Protein AF-A0A956U5B7-F1 (afdb_monomer)

Foldseek 3Di:
DQPDDPVRVVQLPDVVQVDDDKWFKKKFWFFPVDDLVVLVVLCCVPQVWAFDDDPDDPWRWTWTWGDLDSHAIFIWIWTWDWDPDPVTIIIIMTIGDQSRCCVRFPDADDPPDDGPGNPLVSVLSVVVVSVVSNQSCVVVGRIQEIEGGINVPVPPPPCPDDGFAYEYAPSCDVSNNPPQDQPPPGGGYYYDDDDPPPDD

Sequence (200 aa):
MLNLSEDDKQFYSAESNWQGGPIFELTMSLAPEARAEEVYRFLLDRFSLLEWDKVFAESTLVRSIMPVTEDAHVGVAHYGYTSKKEPSYLHYDVGIRPSQMERLLGEFPIPGSKWRILNKATFKVLLELFIEIARAVHREFPLEYATINDETYAKIKGCSNLAQGIFIDEYFGPIIGESCKPLGGTIQLSYLPWKKQDSN

Solvent-accessible surface area (backbone atoms only — not comparable to full-atom values): 11478 Å² total; per-residue (Å²): 133,85,86,70,52,72,68,53,54,55,52,73,65,40,66,74,52,77,54,68,75,61,30,45,30,40,38,34,38,26,43,63,87,58,52,57,67,60,54,51,51,51,46,34,73,73,60,67,36,43,82,70,48,86,60,85,63,106,50,58,48,37,35,28,39,37,73,63,50,100,89,41,64,36,54,37,39,34,39,43,49,70,46,94,52,87,80,43,30,25,38,40,32,49,30,28,31,42,61,33,48,20,74,66,27,53,58,69,46,59,93,96,52,76,76,51,69,68,39,55,68,62,50,33,45,45,53,51,49,51,52,49,49,54,53,53,46,45,76,78,40,68,55,47,34,32,38,42,41,42,41,87,58,64,73,57,89,66,67,92,76,66,68,71,24,37,29,32,37,61,85,54,40,76,66,71,39,91,69,60,54,68,53,85,98,48,78,34,45,42,64,52,80,83,69,75,75,74,82,124

pLDDT: mean 73.94, std 16.62, range [28.86, 93.19]

Mean predicted aligned error: 9.18 Å

Radius of gyration: 16.53 Å; Cα contacts (8 Å, |Δi|>4): 334; chains: 1; bounding box: 37×41×44 Å

Secondary structure (DSSP, 8-state):
-----HHHHHHHH-GGGGS-SPPEEEEEEE-TT--HHHHHHHHHHHHTPEEEEE--BSB--EEEEEESSSS-EEEEEEEEEE-SSSS-PEEEEEEE-HHHHHHHHSPPPPTTS----S-HHHHHHHHHHHHHHHHHHHHHS-EEEEEEEEHHHHT-TT-TTPPSEEEE-TTTHHHH-S--S--TTS--EEE---------

Nearest PDB structures (foldseek):
  1vb6-assembly1_B  TM=4.397E-01  e=6.219E-01  Escherichia coli K-12
  4gcz-assembly1_B  TM=2.704E-01  e=3.045E-01  Bacillus subtilis subsp. subtilis str. 168
  3olo-assembly1_A  TM=3.264E-01  e=1.6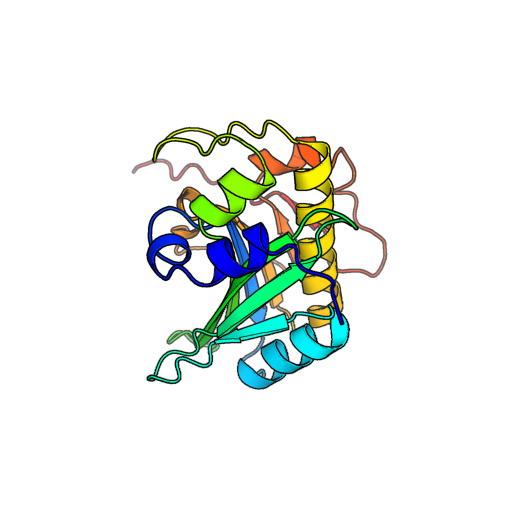12E+00  Nostoc sp. PCC 7120 = FACHB-418
  4gcz-assembly1_A  TM=2.504E-01  e=5.202E-01  Bacillus subtilis subsp. subtilis str. 168
  7obb-assembly1_A  TM=3.379E-01  e=1.815E+00  Homo sapiens

Structure (mmCIF, N/CA/C/O backbone):
data_AF-A0A956U5B7-F1
#
_entry.id   AF-A0A956U5B7-F1
#
loop_
_atom_site.group_PDB
_atom_site.id
_atom_site.type_symbol
_atom_site.label_atom_id
_atom_site.label_alt_id
_atom_site.label_comp_id
_atom_site.label_asym_id
_atom_site.label_entity_id
_atom_site.label_seq_id
_atom_site.pdbx_PDB_ins_code
_atom_site.Cartn_x
_atom_site.Cartn_y
_atom_site.Cartn_z
_atom_site.occupancy
_atom_site.B_iso_or_equiv
_atom_site.auth_seq_id
_atom_site.auth_comp_id
_atom_site.auth_asym_id
_atom_site.auth_atom_id
_atom_site.pdbx_PDB_model_num
ATOM 1 N N . MET A 1 1 ? -10.654 -10.743 -16.155 1.00 48.62 1 MET A N 1
ATOM 2 C CA . MET A 1 1 ? -9.495 -11.607 -15.853 1.00 48.62 1 MET A CA 1
ATOM 3 C C . MET A 1 1 ? -8.277 -10.846 -16.351 1.00 48.62 1 MET A C 1
ATOM 5 O O . MET A 1 1 ? -8.276 -10.506 -17.527 1.00 48.62 1 MET A O 1
ATOM 9 N N . LEU A 1 2 ? -7.353 -10.440 -15.471 1.00 59.97 2 LEU A N 1
ATOM 10 C CA . LEU A 1 2 ? -6.140 -9.726 -15.898 1.00 59.97 2 LEU A CA 1
ATOM 11 C C . LEU A 1 2 ? -5.283 -10.682 -16.739 1.00 59.97 2 LEU A C 1
ATOM 13 O O . LEU A 1 2 ? -5.070 -11.830 -16.342 1.00 59.97 2 LEU A O 1
ATOM 17 N N . ASN A 1 3 ? -4.824 -10.226 -17.902 1.00 68.88 3 ASN A N 1
ATOM 18 C CA . ASN A 1 3 ? -3.921 -10.993 -18.757 1.00 68.88 3 ASN A CA 1
ATOM 19 C C . ASN A 1 3 ? -2.491 -10.830 -18.235 1.00 68.88 3 ASN A C 1
ATOM 21 O O . ASN A 1 3 ? -1.751 -9.973 -18.703 1.00 68.88 3 ASN A O 1
ATOM 25 N N . LEU A 1 4 ? -2.112 -11.646 -17.251 1.00 78.25 4 LEU A N 1
ATOM 26 C CA . LEU A 1 4 ? -0.718 -11.731 -16.816 1.00 78.25 4 LEU A CA 1
ATOM 27 C C . LEU A 1 4 ? 0.128 -12.395 -17.904 1.00 78.25 4 LEU A C 1
ATOM 29 O O . LEU A 1 4 ? -0.270 -13.428 -18.458 1.00 78.25 4 LEU A O 1
ATOM 33 N N . SER A 1 5 ? 1.309 -11.832 -18.161 1.00 84.25 5 SER A N 1
ATOM 34 C CA . SER A 1 5 ? 2.310 -12.474 -19.013 1.00 84.25 5 SER A CA 1
ATOM 35 C C . SER A 1 5 ? 2.793 -13.791 -18.387 1.00 84.25 5 SER A C 1
ATOM 37 O O . SER A 1 5 ? 2.670 -14.006 -17.178 1.00 84.25 5 SER A O 1
ATOM 39 N N . GLU A 1 6 ? 3.349 -14.701 -19.191 1.00 86.12 6 GLU A N 1
ATOM 40 C CA . GLU A 1 6 ? 3.946 -15.936 -18.654 1.00 86.12 6 GLU A CA 1
ATOM 41 C C . GLU A 1 6 ? 5.110 -15.637 -17.699 1.00 86.12 6 GLU A C 1
ATOM 43 O O . GLU A 1 6 ? 5.250 -16.295 -16.667 1.00 86.12 6 GLU A O 1
ATOM 48 N N . ASP A 1 7 ? 5.874 -14.581 -17.980 1.00 86.25 7 ASP A N 1
ATOM 49 C CA . ASP A 1 7 ? 6.960 -14.120 -17.117 1.00 86.25 7 ASP A CA 1
ATOM 50 C C . ASP A 1 7 ? 6.440 -13.628 -15.758 1.00 86.25 7 ASP A C 1
ATOM 52 O O . ASP A 1 7 ? 7.085 -13.854 -14.732 1.00 86.25 7 ASP A O 1
ATOM 56 N N . ASP A 1 8 ? 5.276 -12.972 -15.719 1.00 83.94 8 ASP A N 1
ATOM 57 C CA . ASP A 1 8 ? 4.640 -12.547 -14.466 1.00 83.94 8 ASP A CA 1
ATOM 58 C C . ASP A 1 8 ? 4.140 -13.742 -13.659 1.00 83.94 8 ASP A C 1
ATOM 60 O O . ASP A 1 8 ? 4.387 -13.825 -12.455 1.00 83.94 8 ASP A O 1
ATOM 64 N N . LYS A 1 9 ? 3.494 -14.711 -14.317 1.00 83.88 9 LYS A N 1
ATOM 65 C CA . LYS A 1 9 ? 3.029 -15.939 -13.654 1.00 83.88 9 LYS A CA 1
ATOM 66 C C . LYS A 1 9 ? 4.191 -16.699 -13.019 1.00 83.88 9 LYS A C 1
ATOM 68 O O . LYS A 1 9 ? 4.096 -17.103 -11.861 1.00 83.88 9 LYS A O 1
ATOM 73 N N . GLN A 1 10 ? 5.298 -16.857 -13.748 1.00 86.12 10 GLN A N 1
ATOM 74 C CA . GLN A 1 10 ? 6.502 -17.500 -13.221 1.00 86.12 10 GLN A CA 1
ATOM 75 C C . GLN A 1 10 ? 7.079 -16.711 -12.043 1.00 86.12 10 GLN A C 1
ATOM 77 O O . GLN A 1 10 ? 7.370 -17.295 -10.997 1.00 86.12 10 GLN A O 1
ATOM 82 N N . PHE A 1 11 ? 7.183 -15.388 -12.170 1.00 86.69 11 PHE A N 1
ATOM 83 C CA . PHE A 1 11 ? 7.737 -14.545 -11.118 1.00 86.69 11 PHE A CA 1
ATOM 84 C C . PHE A 1 11 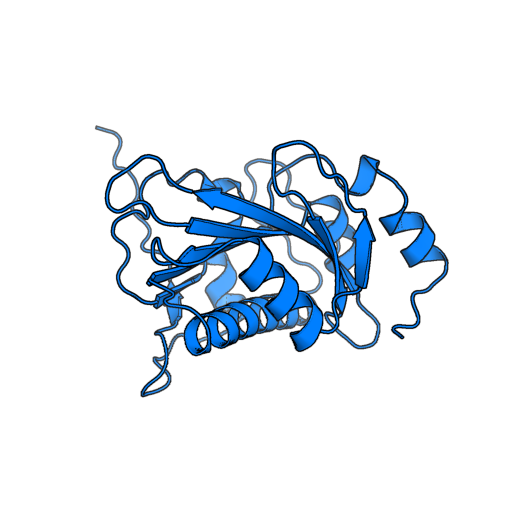? 6.926 -14.603 -9.819 1.00 86.69 11 PHE A C 1
ATOM 86 O O . PHE A 1 11 ? 7.509 -14.809 -8.753 1.00 86.69 11 PHE A O 1
ATOM 93 N N . TYR A 1 12 ? 5.599 -14.471 -9.883 1.00 84.38 12 TYR A N 1
ATOM 94 C CA . TYR A 1 12 ? 4.759 -14.522 -8.684 1.00 84.38 12 TYR A CA 1
ATOM 95 C C . TYR A 1 12 ? 4.672 -15.935 -8.084 1.00 84.38 12 TYR A C 1
ATOM 97 O O . TYR A 1 12 ? 4.431 -16.068 -6.885 1.00 84.38 12 TYR A O 1
ATOM 105 N N . SER A 1 13 ? 4.946 -16.994 -8.856 1.00 80.38 13 SER A N 1
ATOM 106 C CA . SER A 1 13 ? 4.978 -18.377 -8.344 1.00 80.38 13 SER A CA 1
ATOM 107 C C . SER A 1 13 ? 6.194 -18.722 -7.496 1.00 80.38 13 SER A C 1
ATOM 109 O O . SER A 1 13 ? 6.125 -19.630 -6.668 1.00 80.38 13 SER A O 1
ATOM 111 N N . ALA A 1 14 ? 7.297 -17.993 -7.654 1.00 84.06 14 ALA A N 1
ATOM 112 C CA . ALA A 1 14 ? 8.504 -18.260 -6.893 1.00 84.06 14 ALA A CA 1
ATOM 113 C C . ALA A 1 14 ? 8.371 -17.722 -5.459 1.00 84.06 14 ALA A C 1
ATOM 115 O O . ALA A 1 14 ? 8.333 -16.513 -5.230 1.00 84.06 14 ALA A O 1
ATOM 116 N N . GLU A 1 15 ? 8.351 -18.623 -4.472 1.00 80.00 15 GLU A N 1
ATOM 117 C CA . GLU A 1 15 ? 8.230 -18.269 -3.049 1.00 80.00 15 GLU A CA 1
ATOM 118 C C . GLU A 1 15 ? 9.333 -17.307 -2.582 1.00 80.00 15 GLU A C 1
ATOM 120 O O . GLU A 1 15 ? 9.072 -16.404 -1.786 1.00 80.00 15 GLU A O 1
ATOM 125 N N . SER A 1 16 ? 10.542 -17.434 -3.136 1.00 83.31 16 SER A N 1
ATOM 126 C CA . SER A 1 16 ? 11.668 -16.533 -2.868 1.00 83.31 16 SER A CA 1
ATOM 127 C C . SER A 1 16 ? 11.335 -15.063 -3.133 1.00 83.31 16 SER A C 1
ATOM 129 O O . SER A 1 16 ? 11.880 -14.185 -2.472 1.00 83.31 16 SER A O 1
ATOM 131 N N . ASN A 1 17 ? 10.406 -14.781 -4.053 1.00 82.25 17 ASN A N 1
ATOM 132 C CA . ASN A 1 17 ? 9.989 -13.421 -4.382 1.00 82.25 17 ASN A CA 1
ATOM 133 C C . ASN A 1 17 ? 8.976 -12.848 -3.377 1.00 82.25 17 ASN A C 1
ATOM 135 O O . ASN A 1 17 ? 8.652 -11.666 -3.457 1.00 82.25 17 ASN A O 1
ATOM 139 N N . TRP A 1 18 ? 8.493 -13.640 -2.420 1.00 77.69 18 TRP A N 1
ATOM 140 C CA . TRP A 1 18 ? 7.589 -13.200 -1.350 1.00 77.69 18 TRP A CA 1
ATOM 141 C C . TRP A 1 18 ? 8.286 -13.040 0.007 1.00 77.69 18 TRP A C 1
ATOM 143 O O . TRP A 1 18 ? 7.636 -12.691 0.996 1.00 77.69 18 TRP A O 1
ATOM 153 N N . GLN A 1 19 ? 9.595 -13.289 0.061 1.00 73.50 19 GLN A N 1
ATOM 154 C CA . GLN A 1 19 ? 10.401 -13.269 1.278 1.00 73.50 19 GLN A CA 1
ATOM 155 C C . GLN A 1 19 ? 11.385 -12.082 1.287 1.00 73.50 19 GLN A C 1
ATOM 157 O O . GLN A 1 19 ? 11.762 -11.557 0.242 1.00 73.50 19 GLN A O 1
ATOM 162 N N . GLY A 1 20 ? 11.832 -11.696 2.487 1.00 63.41 20 GLY A N 1
ATOM 163 C CA . GLY A 1 20 ? 12.959 -10.779 2.699 1.00 63.41 20 GLY A CA 1
ATOM 164 C C . GLY A 1 20 ? 12.652 -9.273 2.722 1.00 63.41 20 GLY A C 1
ATOM 165 O O . GLY A 1 20 ? 11.655 -8.814 2.169 1.00 63.41 20 GLY A O 1
ATOM 166 N N . GLY A 1 21 ? 13.585 -8.551 3.366 1.00 54.94 21 GLY A N 1
ATOM 167 C CA . GLY A 1 21 ? 13.869 -7.107 3.295 1.00 54.94 21 GLY A CA 1
ATOM 168 C C . GLY A 1 21 ? 12.751 -6.111 3.644 1.00 54.94 21 GLY A C 1
ATOM 169 O O . GLY A 1 21 ? 11.627 -6.521 3.920 1.00 54.94 21 GLY A O 1
ATOM 170 N N . PRO A 1 22 ? 13.084 -4.801 3.646 1.00 54.09 22 PRO A N 1
ATOM 171 C CA . PRO A 1 22 ? 12.175 -3.750 4.071 1.00 54.09 22 PRO A CA 1
ATOM 172 C C . PRO A 1 22 ? 10.968 -3.609 3.137 1.00 54.09 22 PRO A C 1
ATOM 174 O O . PRO A 1 22 ? 11.120 -3.393 1.936 1.00 54.09 22 PRO A O 1
ATOM 177 N N . ILE A 1 23 ? 9.770 -3.728 3.695 1.00 70.56 23 ILE A N 1
ATOM 178 C CA . ILE A 1 23 ? 8.489 -3.612 2.986 1.00 70.56 23 ILE A CA 1
ATOM 179 C C . ILE A 1 23 ? 8.191 -2.145 2.648 1.00 70.56 23 ILE A C 1
ATOM 181 O O . ILE A 1 23 ? 8.381 -1.278 3.491 1.00 70.56 23 ILE A O 1
ATOM 185 N N . PHE A 1 24 ? 7.689 -1.857 1.447 1.00 83.75 24 PHE A N 1
ATOM 186 C CA . PHE A 1 24 ? 6.912 -0.633 1.215 1.00 83.75 24 PHE A CA 1
ATOM 187 C C . PHE A 1 24 ? 5.447 -0.929 1.517 1.00 83.75 24 PHE A C 1
ATOM 189 O O . PHE A 1 24 ? 4.867 -1.828 0.908 1.00 83.75 24 PHE A O 1
ATOM 196 N N . GLU A 1 25 ? 4.867 -0.231 2.483 1.00 87.19 25 GLU A N 1
ATOM 197 C CA . GLU A 1 25 ? 3.600 -0.622 3.095 1.00 87.19 25 GLU A CA 1
ATOM 198 C C . GLU A 1 25 ? 2.605 0.530 3.189 1.00 87.19 25 GLU A C 1
ATOM 200 O O . GLU A 1 25 ? 2.961 1.675 3.476 1.00 87.19 25 GLU A O 1
ATOM 205 N N . LEU A 1 26 ? 1.336 0.184 2.978 1.00 90.69 26 LEU A N 1
ATOM 206 C CA . LEU A 1 26 ? 0.193 0.917 3.494 1.00 90.69 26 LEU A CA 1
ATOM 207 C C . LEU A 1 26 ? -0.285 0.210 4.764 1.00 90.69 26 LEU A C 1
ATOM 209 O O . LEU A 1 26 ? -0.781 -0.910 4.689 1.00 90.69 26 LEU A O 1
ATOM 213 N N . THR A 1 27 ? -0.204 0.897 5.894 1.00 89.00 27 THR A N 1
ATOM 214 C CA . THR A 1 27 ? -0.664 0.413 7.201 1.00 89.00 27 THR A CA 1
ATOM 215 C C . THR A 1 27 ? -1.912 1.181 7.600 1.00 89.00 27 THR A C 1
ATOM 217 O O . THR A 1 27 ? -1.901 2.410 7.624 1.00 89.00 27 THR A O 1
ATOM 220 N N . MET A 1 28 ? -3.001 0.481 7.903 1.00 90.12 28 MET A N 1
ATOM 221 C CA . MET A 1 28 ? -4.299 1.059 8.261 1.00 90.12 28 MET A CA 1
ATOM 222 C C . MET A 1 28 ? -4.664 0.671 9.691 1.00 90.12 28 MET A C 1
ATOM 224 O O . MET A 1 28 ? -4.728 -0.509 10.019 1.00 90.12 28 MET A O 1
ATOM 228 N N . SER A 1 29 ? -4.916 1.663 10.543 1.00 89.12 29 SER A N 1
ATOM 229 C CA . SER A 1 29 ? -5.381 1.465 11.916 1.00 89.12 29 SER A CA 1
ATOM 230 C C . SER A 1 29 ? -6.890 1.668 11.965 1.00 89.12 29 SER A C 1
ATOM 232 O O . SER A 1 29 ? -7.379 2.786 11.795 1.00 89.12 29 SER A O 1
ATOM 234 N N . LEU A 1 30 ? -7.624 0.584 12.180 1.00 89.00 30 LEU A N 1
ATOM 235 C CA . LEU A 1 30 ? -9.081 0.555 12.23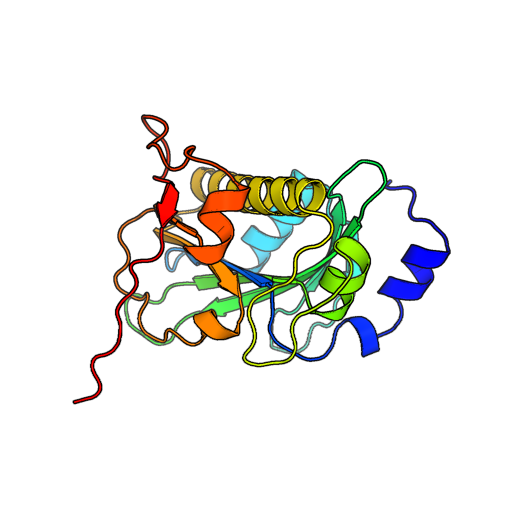8 1.00 89.00 30 LEU A CA 1
ATOM 236 C C . LEU A 1 30 ? -9.558 0.379 13.681 1.00 89.00 30 LEU A C 1
ATOM 238 O O . LEU A 1 30 ? -8.862 -0.225 14.506 1.00 89.00 30 LEU A O 1
ATOM 242 N N . ALA A 1 31 ? -10.755 0.886 13.971 1.00 84.56 31 ALA A N 1
ATOM 243 C CA . ALA A 1 31 ? -11.400 0.705 15.266 1.00 84.56 31 ALA A CA 1
ATOM 244 C C . ALA A 1 31 ? -11.623 -0.793 15.603 1.00 84.56 31 ALA A C 1
ATOM 246 O O . ALA A 1 31 ? -11.628 -1.634 14.693 1.00 84.56 31 ALA A O 1
ATOM 247 N N . PRO A 1 32 ? -11.787 -1.149 16.894 1.00 78.88 32 PRO A N 1
ATOM 248 C CA . PRO A 1 32 ? -11.800 -2.540 17.370 1.00 78.88 32 PRO A CA 1
ATOM 249 C C . PRO A 1 32 ? -12.866 -3.450 16.741 1.00 78.88 32 PRO A C 1
ATOM 251 O O . PRO A 1 32 ? -12.751 -4.674 16.805 1.00 78.88 32 PRO A O 1
ATOM 254 N N . GLU A 1 33 ? -13.917 -2.877 16.156 1.00 82.75 33 GLU A N 1
ATOM 255 C CA . GLU A 1 33 ? -15.027 -3.615 15.555 1.00 82.75 33 GLU A CA 1
ATOM 256 C C . GLU A 1 33 ? -14.688 -4.193 14.172 1.00 82.75 33 GLU A C 1
ATOM 258 O O . GLU A 1 33 ? -15.364 -5.118 13.719 1.00 82.75 33 GLU A O 1
ATOM 263 N N . ALA A 1 34 ? -13.654 -3.672 13.503 1.00 86.31 34 ALA A N 1
ATOM 264 C CA . ALA A 1 34 ? -13.255 -4.119 12.173 1.00 86.31 34 ALA A CA 1
ATOM 265 C C . ALA A 1 34 ? -12.570 -5.497 12.208 1.00 86.31 34 ALA A C 1
ATOM 267 O O . ALA A 1 34 ? -11.798 -5.811 13.118 1.00 86.31 34 ALA A O 1
ATOM 268 N N . ARG A 1 35 ? -12.795 -6.317 11.171 1.00 86.50 35 ARG A N 1
ATOM 269 C CA . ARG A 1 35 ? -12.138 -7.624 11.006 1.00 86.50 35 ARG A CA 1
AT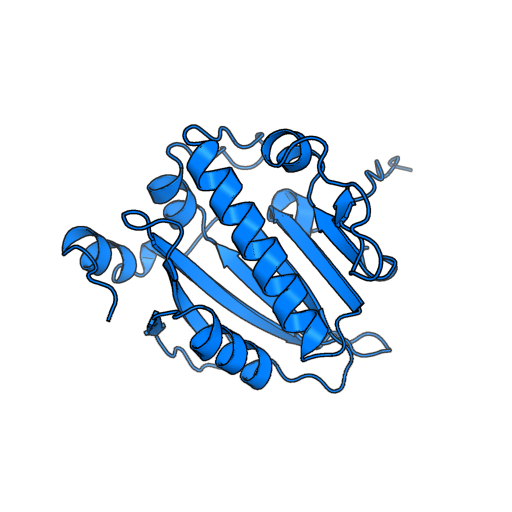OM 270 C C . ARG A 1 35 ? -11.244 -7.642 9.773 1.00 86.50 35 ARG A C 1
ATOM 272 O O . ARG A 1 35 ? -11.652 -7.222 8.695 1.00 86.50 35 ARG A O 1
ATOM 279 N N . ALA A 1 36 ? -10.048 -8.219 9.906 1.00 86.25 36 ALA A N 1
ATOM 280 C CA . ALA A 1 36 ? -9.080 -8.299 8.808 1.00 86.25 36 ALA A CA 1
ATOM 281 C C . ALA A 1 36 ? -9.651 -8.993 7.558 1.00 86.25 36 ALA A C 1
ATOM 283 O O . ALA A 1 36 ? -9.400 -8.559 6.440 1.00 86.25 36 ALA A O 1
ATOM 284 N N . GLU A 1 37 ? -10.455 -10.042 7.741 1.00 85.75 37 GLU A N 1
ATOM 285 C CA . GLU A 1 37 ? -11.092 -10.754 6.630 1.00 85.75 37 GLU A CA 1
ATOM 286 C C . GLU A 1 37 ? -12.082 -9.876 5.847 1.00 85.75 37 GLU A C 1
ATOM 288 O O . GLU A 1 37 ? -12.151 -9.973 4.623 1.00 85.75 37 GLU A O 1
ATOM 293 N N . GLU A 1 38 ? -12.832 -9.007 6.528 1.00 89.06 38 GLU A N 1
ATOM 294 C CA . GLU A 1 38 ? -13.803 -8.109 5.888 1.00 89.06 38 GLU A CA 1
ATOM 295 C C . GLU A 1 38 ? -13.087 -7.047 5.055 1.00 89.06 38 GLU A C 1
ATOM 297 O O . GLU A 1 38 ? -13.459 -6.815 3.904 1.00 89.06 38 GLU A O 1
ATOM 302 N N . VAL A 1 39 ? -12.005 -6.477 5.596 1.00 89.62 39 VAL A N 1
ATOM 303 C CA . VAL A 1 39 ? -11.141 -5.543 4.863 1.00 89.62 39 VAL A CA 1
ATOM 304 C C . VAL A 1 39 ? -10.525 -6.235 3.646 1.00 89.62 39 VAL A C 1
ATOM 306 O O . VAL A 1 39 ? -10.615 -5.712 2.539 1.00 89.62 39 VAL A O 1
ATOM 309 N N . TYR A 1 40 ? -9.967 -7.438 3.809 1.00 87.94 40 TYR A N 1
ATOM 310 C CA . TYR A 1 40 ? -9.371 -8.187 2.700 1.00 87.94 40 TYR A CA 1
ATOM 311 C C . TYR A 1 40 ? -10.371 -8.454 1.567 1.00 87.94 40 TYR A C 1
ATOM 313 O O . TYR A 1 40 ? -10.080 -8.161 0.406 1.00 87.94 40 TYR A O 1
ATOM 321 N N . ARG A 1 41 ? -11.570 -8.956 1.893 1.00 86.88 41 ARG A N 1
ATOM 322 C CA . ARG A 1 41 ? -12.625 -9.220 0.900 1.00 86.88 41 ARG A CA 1
ATOM 323 C C . ARG A 1 41 ? -13.076 -7.943 0.193 1.00 86.88 41 ARG A C 1
ATOM 325 O O . ARG A 1 41 ? -13.190 -7.939 -1.029 1.00 86.88 41 ARG A O 1
ATOM 332 N N . PHE A 1 42 ? -13.245 -6.848 0.936 1.00 91.19 42 PHE A N 1
ATOM 333 C CA . PHE A 1 42 ? -13.547 -5.541 0.355 1.00 91.19 42 PHE A CA 1
ATOM 334 C C . PHE A 1 42 ? -12.487 -5.110 -0.671 1.00 91.19 42 PHE A C 1
ATOM 336 O O . PHE A 1 42 ? -12.828 -4.640 -1.758 1.00 91.19 42 PHE A O 1
ATOM 343 N N . LEU A 1 43 ? -11.201 -5.295 -0.357 1.00 89.56 43 LEU A N 1
ATOM 344 C CA . LEU A 1 43 ? -10.114 -4.941 -1.269 1.00 89.56 43 LEU A CA 1
ATOM 345 C C . LEU A 1 43 ? -10.078 -5.833 -2.515 1.00 89.56 43 LEU A C 1
ATOM 347 O O . LEU A 1 43 ? -9.878 -5.308 -3.613 1.00 89.56 43 LEU A O 1
ATOM 351 N N . LEU A 1 44 ? -10.302 -7.145 -2.364 1.00 84.56 44 LEU A N 1
ATOM 352 C CA . LEU A 1 44 ? -10.400 -8.074 -3.494 1.00 84.56 44 LEU A CA 1
ATOM 353 C C . LEU A 1 44 ? -11.459 -7.618 -4.503 1.00 84.56 44 LEU A C 1
ATOM 355 O O . LEU A 1 44 ? -11.157 -7.465 -5.690 1.00 84.56 44 LEU A O 1
ATOM 359 N N . ASP A 1 45 ? -12.668 -7.344 -4.013 1.00 83.12 45 ASP A N 1
ATOM 360 C CA . ASP A 1 45 ? -13.810 -6.973 -4.847 1.00 83.12 45 ASP A CA 1
ATOM 361 C C . ASP A 1 45 ? -13.616 -5.597 -5.498 1.00 83.12 45 ASP A C 1
ATOM 363 O O . ASP A 1 45 ? -13.958 -5.389 -6.666 1.00 83.12 45 ASP A O 1
ATOM 367 N N . ARG A 1 46 ? -13.058 -4.635 -4.752 1.00 80.75 46 ARG A N 1
ATOM 368 C CA . ARG A 1 46 ? -12.997 -3.235 -5.186 1.00 80.75 46 ARG A CA 1
ATOM 369 C C . ARG A 1 46 ? -11.823 -2.924 -6.108 1.00 80.75 46 ARG A C 1
ATOM 371 O O . ARG A 1 46 ? -11.978 -2.086 -6.997 1.00 80.75 46 ARG A O 1
ATOM 378 N N . PHE A 1 47 ? -10.679 -3.574 -5.907 1.00 78.00 47 PHE A N 1
ATOM 379 C CA . PHE A 1 47 ? -9.435 -3.287 -6.632 1.00 78.00 47 PHE A CA 1
ATOM 380 C C . PHE A 1 47 ? -9.030 -4.407 -7.596 1.00 78.00 47 PHE A C 1
ATOM 382 O O . PHE A 1 47 ? -7.922 -4.391 -8.128 1.00 78.00 47 PHE A O 1
ATOM 389 N N . SER A 1 48 ? -9.941 -5.354 -7.863 1.00 67.38 48 SER A N 1
ATOM 390 C CA . SER A 1 48 ? -9.729 -6.467 -8.803 1.00 67.38 48 SER A CA 1
ATOM 391 C C . SER A 1 48 ? -8.447 -7.256 -8.512 1.00 67.38 48 SER A C 1
ATOM 393 O O . SER A 1 48 ? -7.745 -7.680 -9.433 1.00 67.38 48 SER A O 1
ATOM 395 N N . LEU A 1 49 ? -8.124 -7.425 -7.228 1.00 72.88 49 LEU A N 1
ATOM 396 C CA . LEU A 1 49 ? -6.920 -8.127 -6.806 1.00 72.88 49 LEU A CA 1
ATOM 397 C C . LEU A 1 49 ? -7.058 -9.615 -7.155 1.00 72.88 49 LEU A C 1
ATOM 399 O O . LEU A 1 49 ? -8.062 -10.247 -6.826 1.00 72.88 49 LEU A O 1
ATOM 403 N N . LEU A 1 50 ? -6.051 -10.196 -7.809 1.00 62.94 50 LEU A N 1
ATOM 404 C CA . LEU A 1 50 ? -6.039 -11.639 -8.062 1.00 62.94 50 LEU A CA 1
ATOM 405 C C . LEU A 1 50 ? -5.538 -12.364 -6.818 1.00 62.94 50 LEU A C 1
ATOM 407 O O . LEU A 1 50 ? -4.387 -12.171 -6.433 1.00 62.94 50 LEU A O 1
ATOM 411 N N . GLU A 1 51 ? -6.378 -13.195 -6.206 1.00 64.19 51 GLU A N 1
ATOM 412 C CA . GLU A 1 51 ? -5.978 -14.073 -5.105 1.00 64.19 51 GLU A CA 1
ATOM 413 C C . GLU A 1 51 ? -4.909 -15.066 -5.595 1.00 64.19 51 GLU A C 1
ATOM 415 O O . GLU A 1 51 ? -5.128 -15.786 -6.570 1.00 64.19 51 GLU A O 1
ATOM 420 N N . TRP A 1 52 ? -3.732 -15.057 -4.959 1.00 60.41 52 TRP A N 1
ATOM 421 C CA . TRP A 1 52 ? -2.573 -15.833 -5.416 1.00 60.41 52 TRP A CA 1
ATOM 422 C C . TRP A 1 52 ? -2.289 -17.060 -4.547 1.00 60.41 52 TRP A C 1
ATOM 424 O O . TRP A 1 52 ? -1.932 -18.105 -5.081 1.00 60.41 52 TRP A O 1
ATOM 434 N N . ASP A 1 53 ? -2.452 -16.963 -3.223 1.00 57.59 53 ASP A N 1
ATOM 435 C CA . ASP A 1 53 ? -2.244 -18.113 -2.338 1.00 57.59 53 ASP A CA 1
ATOM 436 C C . ASP A 1 53 ? -2.916 -17.925 -0.967 1.00 57.59 53 ASP A C 1
ATOM 438 O O . ASP A 1 53 ? -2.789 -16.868 -0.337 1.00 57.59 53 ASP A O 1
ATOM 442 N N . LYS A 1 54 ? -3.604 -18.970 -0.495 1.00 48.44 54 LYS A N 1
ATOM 443 C CA . LYS A 1 54 ? -4.237 -19.053 0.830 1.00 48.44 54 LYS A CA 1
ATOM 444 C C . LYS A 1 54 ? -3.328 -19.852 1.764 1.00 48.44 54 LYS A C 1
ATOM 446 O O . LYS A 1 54 ? -3.605 -21.015 2.053 1.00 48.44 54 LYS A O 1
ATOM 451 N N . VAL A 1 55 ? -2.265 -19.243 2.288 1.00 44.09 55 VAL A N 1
ATOM 452 C CA . VAL A 1 55 ? -1.512 -19.859 3.395 1.00 44.09 55 VAL A CA 1
ATOM 453 C C . VAL A 1 55 ? -2.218 -19.522 4.711 1.00 44.09 55 VAL A C 1
ATOM 455 O O . VAL A 1 55 ? -1.861 -18.582 5.412 1.00 44.09 55 VAL A O 1
ATOM 458 N N . PHE A 1 56 ? -3.264 -20.282 5.045 1.00 43.50 56 PHE A N 1
ATOM 459 C CA . PHE A 1 56 ? -3.918 -20.197 6.354 1.00 43.50 56 PHE A CA 1
ATOM 460 C C . PHE A 1 56 ? -3.101 -20.962 7.402 1.00 43.50 56 PHE A C 1
ATOM 462 O O . PHE A 1 56 ? -3.274 -22.166 7.576 1.00 43.50 56 PHE A O 1
ATOM 469 N N . ALA A 1 57 ? -2.240 -20.260 8.135 1.00 38.53 57 ALA A N 1
ATOM 470 C CA . ALA A 1 57 ? -1.693 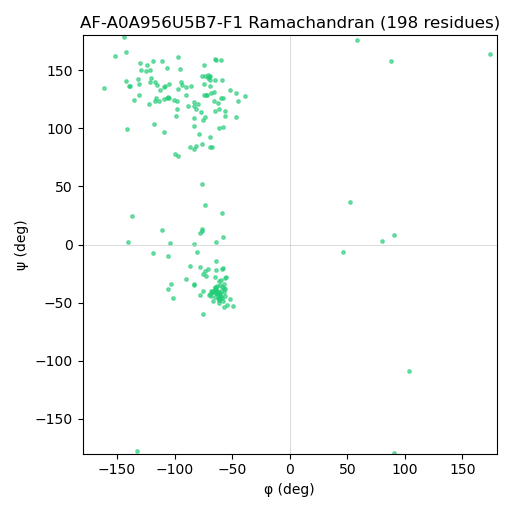-20.754 9.396 1.00 38.53 57 ALA A CA 1
ATOM 471 C C . ALA A 1 57 ? -1.600 -19.597 10.394 1.00 38.53 57 ALA A C 1
ATOM 473 O O . ALA A 1 57 ? -0.676 -18.796 10.293 1.00 38.53 57 ALA A O 1
ATOM 474 N N . GLU A 1 58 ? -2.593 -19.513 11.295 1.00 43.38 58 GLU A N 1
ATOM 475 C CA . GLU A 1 58 ? -2.740 -18.676 12.518 1.00 43.38 58 GLU A CA 1
ATOM 476 C C . GLU A 1 58 ? -2.406 -17.167 12.436 1.00 43.38 58 GLU A C 1
ATOM 478 O O . GLU A 1 58 ? -2.683 -16.407 13.359 1.00 43.38 58 GLU A O 1
ATOM 483 N N . SER A 1 59 ? -1.886 -16.712 11.305 1.00 49.94 59 SER A N 1
ATOM 484 C CA . SER A 1 59 ? -1.447 -15.373 10.962 1.00 49.94 59 SER A CA 1
ATOM 485 C C . SER A 1 59 ? -1.989 -15.084 9.566 1.00 49.94 59 SER A C 1
ATOM 487 O O . SER A 1 59 ? -1.833 -15.876 8.637 1.00 49.94 59 SER A O 1
ATOM 489 N N . THR A 1 60 ? -2.728 -13.989 9.448 1.00 56.31 60 THR A N 1
ATOM 490 C CA . THR A 1 60 ? -3.586 -13.639 8.308 1.00 56.31 60 THR A CA 1
ATOM 491 C C . THR A 1 60 ? -2.770 -13.132 7.113 1.00 56.31 60 THR A C 1
ATOM 493 O O . THR A 1 60 ? -3.015 -12.035 6.626 1.00 56.31 60 THR A O 1
ATOM 496 N N . LEU A 1 61 ? -1.748 -13.874 6.675 1.00 67.94 61 LEU A N 1
ATOM 497 C CA . LEU A 1 61 ? -0.957 -13.512 5.502 1.00 67.94 61 LEU A CA 1
ATOM 498 C C . LEU A 1 61 ? -1.673 -13.983 4.236 1.00 67.94 61 LEU A C 1
ATOM 500 O O . LEU A 1 61 ? -1.687 -15.177 3.938 1.00 67.94 61 LEU A O 1
ATOM 504 N N . VAL A 1 62 ? -2.219 -13.046 3.464 1.00 78.50 62 VAL A N 1
ATOM 505 C CA . VAL A 1 62 ? -2.837 -13.352 2.167 1.00 78.50 62 VAL A CA 1
ATOM 506 C C . VAL A 1 62 ? -2.084 -12.652 1.048 1.00 78.50 62 VAL A C 1
ATOM 508 O O . VAL A 1 62 ? -1.657 -11.513 1.199 1.00 78.50 62 VAL A O 1
ATOM 511 N N . ARG A 1 63 ? -1.885 -13.326 -0.085 1.00 82.62 63 ARG A N 1
ATOM 512 C CA . ARG A 1 63 ? -1.152 -12.773 -1.230 1.00 82.62 63 ARG A CA 1
ATOM 513 C C . ARG A 1 63 ? -2.109 -12.460 -2.365 1.00 82.62 63 ARG A C 1
ATOM 515 O O . ARG A 1 63 ? -2.974 -13.274 -2.693 1.00 82.62 63 ARG A O 1
ATOM 522 N N . SER A 1 64 ? -1.926 -11.307 -2.993 1.00 86.12 64 SER A N 1
ATOM 523 C CA . SER A 1 64 ? -2.647 -10.971 -4.215 1.00 86.12 64 SER A CA 1
ATOM 524 C C . SER A 1 64 ? -1.786 -10.212 -5.213 1.00 86.12 64 SER A C 1
ATOM 526 O O . SER A 1 64 ? -0.740 -9.679 -4.854 1.00 86.12 64 SER A O 1
ATOM 528 N N . ILE A 1 65 ? -2.244 -10.119 -6.457 1.00 87.00 65 ILE A N 1
ATOM 529 C CA . ILE A 1 65 ? -1.613 -9.290 -7.489 1.00 87.00 65 ILE A CA 1
ATOM 530 C C . ILE A 1 65 ? -2.484 -8.058 -7.726 1.00 87.00 65 ILE A C 1
ATOM 532 O O . ILE A 1 65 ? -3.680 -8.188 -7.989 1.00 87.00 65 ILE A O 1
ATOM 536 N N . MET A 1 66 ? -1.875 -6.878 -7.619 1.00 88.94 66 MET A N 1
ATOM 537 C CA . MET A 1 66 ? -2.510 -5.582 -7.829 1.00 88.94 66 MET A CA 1
ATOM 538 C C . MET A 1 66 ? -2.066 -4.987 -9.175 1.00 88.94 66 MET A C 1
ATOM 540 O O . MET A 1 66 ? -0.857 -4.875 -9.409 1.00 88.94 66 MET A O 1
ATOM 544 N N . PRO A 1 67 ? -2.998 -4.592 -10.062 1.00 88.44 67 PRO A N 1
ATOM 545 C CA . PRO A 1 67 ? -2.656 -3.826 -11.256 1.00 88.44 67 PRO A CA 1
ATOM 546 C C . PRO A 1 67 ? -2.266 -2.395 -10.859 1.00 88.44 67 PRO A C 1
ATOM 548 O O . PRO A 1 67 ? -2.991 -1.731 -10.121 1.00 88.44 67 PRO A O 1
ATOM 551 N N . VAL A 1 68 ? -1.113 -1.928 -11.336 1.00 88.44 68 VAL A N 1
ATOM 552 C CA . VAL A 1 68 ? -0.624 -0.554 -11.123 1.00 88.44 68 VAL A CA 1
ATOM 553 C C . VAL A 1 68 ? -0.873 0.286 -12.371 1.00 88.44 68 VAL A C 1
ATOM 555 O O . VAL A 1 68 ? -1.383 1.397 -12.284 1.00 88.44 68 VAL A O 1
ATOM 558 N N . THR A 1 69 ? -0.555 -0.255 -13.544 1.00 85.00 69 THR A N 1
ATOM 559 C CA . THR A 1 69 ? -0.921 0.306 -14.852 1.00 85.00 69 THR A CA 1
ATOM 560 C C . THR A 1 69 ? -1.492 -0.810 -15.730 1.00 85.00 69 THR A C 1
ATOM 562 O O . THR A 1 69 ? -1.624 -1.942 -15.270 1.00 85.00 69 THR A O 1
ATOM 565 N N . GLU A 1 70 ? -1.837 -0.516 -16.988 1.00 81.81 70 GLU A N 1
ATOM 566 C CA . GLU A 1 70 ? -2.285 -1.541 -17.947 1.00 81.81 70 GLU A CA 1
ATOM 567 C C . GLU A 1 70 ? -1.243 -2.660 -18.133 1.00 81.81 70 GLU A C 1
ATOM 569 O O . GLU A 1 70 ? -1.602 -3.835 -18.189 1.00 81.81 70 GLU A O 1
ATOM 574 N N . ASP A 1 71 ? 0.043 -2.299 -18.128 1.00 82.38 71 ASP A N 1
ATOM 575 C CA . ASP A 1 71 ? 1.156 -3.222 -18.376 1.00 82.38 71 ASP A CA 1
ATOM 576 C C . ASP A 1 71 ? 1.944 -3.599 -17.109 1.00 82.38 71 ASP A C 1
ATOM 578 O O . ASP A 1 71 ? 2.796 -4.487 -17.150 1.00 82.38 71 ASP A O 1
ATOM 582 N N . ALA A 1 72 ? 1.705 -2.928 -15.978 1.00 85.56 72 ALA A N 1
ATOM 583 C CA . ALA A 1 72 ? 2.486 -3.110 -14.758 1.00 85.56 72 ALA A CA 1
ATOM 584 C C . ALA A 1 72 ? 1.637 -3.668 -13.615 1.00 85.56 72 ALA A C 1
ATOM 586 O O . ALA A 1 72 ? 0.633 -3.080 -13.213 1.00 85.56 72 ALA A O 1
ATOM 587 N N . HIS A 1 73 ? 2.107 -4.770 -13.037 1.00 87.94 73 HIS A N 1
ATOM 588 C CA . HIS A 1 73 ? 1.474 -5.460 -11.920 1.00 87.94 73 HIS A CA 1
ATOM 589 C C . HIS A 1 73 ? 2.459 -5.591 -10.758 1.00 87.94 73 HIS A C 1
ATOM 591 O O . HIS A 1 73 ? 3.678 -5.613 -10.951 1.00 87.94 73 HIS A O 1
ATOM 597 N N . VAL A 1 74 ? 1.939 -5.703 -9.537 1.00 88.94 74 VAL A N 1
ATOM 598 C CA . VAL A 1 74 ? 2.765 -5.908 -8.345 1.00 88.94 74 VAL A CA 1
ATOM 599 C C . VAL A 1 74 ? 2.129 -6.913 -7.393 1.00 88.94 74 VAL A C 1
ATOM 601 O O . VAL A 1 74 ? 0.924 -6.876 -7.141 1.00 88.94 74 VAL A O 1
ATOM 604 N N . GLY A 1 75 ? 2.939 -7.830 -6.863 1.00 88.06 75 GLY A N 1
ATOM 605 C CA . GLY A 1 75 ? 2.514 -8.727 -5.797 1.00 88.06 75 GLY A CA 1
ATOM 606 C C . GLY A 1 75 ? 2.427 -7.971 -4.473 1.00 88.06 75 GLY A C 1
ATOM 607 O O . GLY A 1 75 ? 3.383 -7.304 -4.074 1.00 88.06 75 GLY A O 1
ATOM 608 N N . VAL A 1 76 ? 1.295 -8.088 -3.784 1.00 88.56 76 VAL A N 1
ATOM 609 C CA . VAL A 1 76 ? 1.046 -7.475 -2.477 1.00 88.56 76 VAL A CA 1
ATOM 610 C C . VAL A 1 76 ? 0.705 -8.546 -1.445 1.00 88.56 76 VAL A C 1
ATOM 612 O O . VAL A 1 76 ? -0.001 -9.519 -1.727 1.00 88.56 76 VAL A O 1
ATOM 615 N N . ALA A 1 77 ? 1.240 -8.377 -0.245 1.00 85.88 77 ALA A N 1
ATOM 616 C CA . ALA A 1 77 ? 0.961 -9.199 0.915 1.00 85.88 77 ALA A CA 1
ATOM 617 C C . ALA A 1 77 ? 0.047 -8.425 1.865 1.00 85.88 77 ALA A C 1
ATOM 619 O O . ALA A 1 77 ? 0.358 -7.309 2.266 1.00 85.88 77 ALA A O 1
ATOM 620 N N . HIS A 1 78 ? -1.064 -9.037 2.233 1.00 86.62 78 HIS A N 1
ATOM 621 C CA . HIS A 1 78 ? -2.014 -8.529 3.205 1.00 86.62 78 HIS A CA 1
ATOM 622 C C . HIS A 1 78 ? -1.719 -9.157 4.555 1.00 86.62 78 HIS A C 1
ATOM 624 O O . HIS A 1 78 ? -1.537 -10.372 4.623 1.00 86.62 78 HIS A O 1
ATOM 630 N N . TYR A 1 79 ? -1.681 -8.355 5.610 1.00 81.88 79 TYR A N 1
ATOM 631 C CA . TYR A 1 79 ? -1.489 -8.829 6.975 1.00 81.88 79 TYR A CA 1
ATOM 632 C C . TYR A 1 79 ? -2.421 -8.078 7.919 1.00 81.88 79 TYR A C 1
ATOM 634 O O . TYR A 1 79 ? -2.568 -6.870 7.818 1.00 81.88 79 TYR A O 1
ATOM 642 N N . GLY A 1 80 ? -3.067 -8.790 8.839 1.00 81.50 80 GLY A N 1
ATOM 643 C CA . GLY A 1 80 ? -3.957 -8.187 9.827 1.00 81.50 80 GLY A CA 1
ATOM 644 C C . GLY A 1 80 ? -3.629 -8.681 11.225 1.00 81.50 80 GLY A C 1
ATOM 645 O O . GLY A 1 80 ? -3.571 -9.896 11.436 1.00 81.50 80 GLY A O 1
ATOM 646 N N . TYR A 1 81 ? -3.449 -7.759 12.172 1.00 81.75 81 TYR A N 1
ATOM 647 C CA . TYR A 1 81 ? -3.245 -8.076 13.583 1.00 81.75 81 TYR A CA 1
ATOM 648 C C . TYR A 1 81 ? -3.935 -7.072 14.504 1.00 81.75 81 TYR A C 1
ATOM 650 O O . TYR A 1 81 ? -3.920 -5.863 14.286 1.00 81.75 81 TYR A O 1
ATOM 658 N N . THR A 1 82 ? -4.509 -7.578 15.588 1.00 82.56 82 THR A N 1
ATOM 659 C CA . THR A 1 82 ? -5.140 -6.749 16.614 1.00 82.56 82 THR A CA 1
ATOM 660 C C . THR A 1 82 ? -4.116 -6.379 17.688 1.00 82.56 82 THR A C 1
ATOM 662 O O . THR A 1 82 ? -3.406 -7.237 18.225 1.00 82.56 82 THR A O 1
ATOM 665 N N . SER A 1 83 ? -4.007 -5.089 18.001 1.00 77.00 83 SER A N 1
ATOM 666 C CA . SER A 1 83 ? -3.080 -4.594 19.016 1.00 77.00 83 SER A CA 1
ATOM 667 C C . SER A 1 83 ? -3.517 -5.014 20.427 1.00 77.00 83 SER A C 1
ATOM 669 O O . SER A 1 83 ? -4.700 -5.062 20.751 1.00 77.00 83 SER A O 1
ATOM 671 N N . LYS A 1 84 ? -2.549 -5.304 21.305 1.00 75.19 84 LYS A N 1
ATOM 672 C CA . LYS A 1 84 ? -2.813 -5.700 22.705 1.00 75.19 84 LYS A CA 1
ATOM 673 C C . LYS A 1 84 ? -3.038 -4.514 23.659 1.00 75.19 84 LYS A C 1
ATOM 675 O O . LYS A 1 84 ? -3.144 -4.728 24.863 1.00 75.19 84 LYS A O 1
ATOM 680 N N . LYS A 1 85 ? -2.992 -3.273 23.164 1.00 70.75 85 LYS A N 1
ATOM 681 C CA . LYS A 1 85 ? -3.175 -2.052 23.968 1.00 70.75 85 LYS A CA 1
ATOM 682 C C . LYS A 1 85 ? -4.629 -1.604 23.880 1.00 70.75 85 LYS A C 1
ATOM 684 O O . LYS A 1 85 ? -5.251 -1.840 22.860 1.00 70.75 85 LYS A O 1
ATOM 689 N N . GLU A 1 86 ? -5.136 -0.946 24.918 1.00 68.75 86 GLU A N 1
ATOM 690 C CA . GLU A 1 86 ? -6.483 -0.367 24.908 1.00 68.75 86 GLU A CA 1
ATOM 691 C C . GLU A 1 86 ? -6.469 1.087 24.387 1.00 68.75 86 GLU A C 1
ATOM 693 O O . GLU A 1 86 ? -5.608 1.862 24.825 1.00 68.75 86 GLU A O 1
ATOM 698 N N . PRO A 1 87 ? -7.411 1.479 23.504 1.00 70.56 87 PRO A N 1
ATOM 699 C CA . PRO A 1 87 ? -8.370 0.603 22.822 1.00 70.56 87 PRO A CA 1
ATOM 700 C C . PRO A 1 87 ? -7.680 -0.304 21.787 1.00 70.56 87 PRO A C 1
ATOM 702 O O . PRO A 1 87 ? -6.702 0.084 21.143 1.00 70.56 87 PRO A O 1
ATOM 705 N N . SER A 1 88 ? -8.188 -1.530 21.655 1.00 79.06 88 SER A N 1
ATOM 706 C CA . SER A 1 88 ? -7.591 -2.587 20.830 1.00 79.06 88 SER A CA 1
ATOM 707 C C . SER A 1 88 ? -7.854 -2.378 19.335 1.00 79.06 88 SER A C 1
ATOM 709 O O . SER A 1 88 ? -8.818 -2.889 18.778 1.00 79.06 88 SER A O 1
ATOM 711 N N . TYR A 1 89 ? -6.992 -1.609 18.668 1.00 83.50 89 TYR A N 1
ATOM 712 C CA . TYR A 1 89 ? -7.101 -1.368 17.223 1.00 83.50 89 TYR A CA 1
ATOM 713 C C . TYR A 1 89 ? -6.743 -2.599 16.384 1.00 83.50 89 TYR A C 1
ATOM 715 O O . TYR A 1 89 ? -5.813 -3.339 16.729 1.00 83.50 89 TYR A O 1
ATOM 723 N N . LEU A 1 90 ? -7.421 -2.764 15.245 1.00 87.06 90 LEU A N 1
ATOM 724 C CA . LEU A 1 90 ? -6.968 -3.632 14.161 1.00 87.06 90 LEU A CA 1
ATOM 725 C C . LEU A 1 90 ? -5.964 -2.860 13.298 1.00 87.06 90 LEU A C 1
ATOM 727 O O . LEU A 1 90 ? -6.298 -1.823 12.732 1.00 87.06 90 LEU A O 1
ATOM 731 N N . HIS A 1 91 ? -4.760 -3.397 13.151 1.00 87.12 91 HIS A N 1
ATOM 732 C CA . HIS A 1 91 ? -3.806 -2.953 12.144 1.00 87.12 91 HIS A CA 1
ATOM 733 C C . HIS A 1 91 ? -3.891 -3.879 10.936 1.00 87.12 91 HIS A C 1
ATOM 735 O O . HIS A 1 91 ? -3.767 -5.099 11.077 1.00 87.12 91 HIS A O 1
ATOM 741 N N . TYR A 1 92 ? -4.148 -3.294 9.771 1.00 88.38 92 TYR A N 1
ATOM 742 C CA . TYR A 1 92 ? -4.215 -3.992 8.498 1.00 88.38 92 TYR A CA 1
ATOM 743 C C . TYR A 1 92 ? -3.202 -3.396 7.525 1.00 88.38 92 TYR A C 1
ATOM 745 O O . TYR A 1 92 ? -3.290 -2.220 7.169 1.00 88.38 92 TYR A O 1
ATOM 753 N N . ASP A 1 93 ? -2.289 -4.234 7.057 1.00 88.00 93 ASP A N 1
ATOM 754 C CA . ASP A 1 93 ? -1.148 -3.845 6.248 1.00 88.00 93 ASP A CA 1
ATOM 755 C C . ASP A 1 93 ? -1.297 -4.415 4.835 1.00 88.00 93 ASP A C 1
ATOM 757 O O . ASP A 1 93 ? -1.580 -5.602 4.649 1.00 88.00 93 ASP A O 1
ATOM 761 N N . VAL A 1 94 ? -1.070 -3.567 3.833 1.00 90.25 94 VAL A N 1
ATOM 762 C CA . VAL A 1 94 ? -0.863 -3.941 2.430 1.00 90.25 94 VAL A CA 1
ATOM 763 C C . VAL A 1 94 ? 0.606 -3.684 2.113 1.00 90.25 94 VAL A C 1
ATOM 765 O O . VAL A 1 94 ? 1.018 -2.552 1.855 1.00 90.25 94 VAL A O 1
ATOM 768 N N . GLY A 1 95 ? 1.410 -4.740 2.186 1.00 88.19 95 GLY A N 1
ATOM 769 C CA . GLY A 1 95 ? 2.861 -4.689 2.070 1.00 88.19 95 GLY A CA 1
ATOM 770 C C . GLY A 1 95 ? 3.381 -5.187 0.725 1.00 88.19 95 GLY A C 1
ATOM 771 O O . GLY A 1 95 ? 2.960 -6.230 0.222 1.00 88.19 95 GLY A O 1
ATOM 772 N N . ILE A 1 96 ? 4.361 -4.482 0.168 1.00 88.38 96 ILE A N 1
ATOM 773 C CA . ILE A 1 96 ? 5.066 -4.856 -1.059 1.00 88.38 96 ILE A CA 1
ATOM 774 C C . ILE A 1 96 ? 6.518 -5.181 -0.728 1.00 88.38 96 ILE A C 1
ATOM 776 O O . ILE A 1 96 ? 7.242 -4.372 -0.146 1.00 88.38 96 ILE A O 1
ATOM 780 N N . ARG A 1 97 ? 6.948 -6.391 -1.096 1.00 84.25 97 ARG A N 1
ATOM 781 C CA . ARG A 1 97 ? 8.313 -6.869 -0.841 1.00 84.25 97 ARG A CA 1
ATOM 782 C C . ARG A 1 97 ? 9.329 -6.206 -1.783 1.00 84.25 97 ARG A C 1
ATOM 784 O O . ARG A 1 97 ? 8.965 -5.851 -2.905 1.00 84.25 97 ARG A O 1
ATOM 791 N N . PRO A 1 98 ? 10.610 -6.108 -1.386 1.00 80.81 98 PRO A N 1
ATOM 792 C CA . PRO A 1 98 ? 11.662 -5.509 -2.206 1.00 80.81 98 PRO A CA 1
ATOM 793 C C . PRO A 1 98 ? 11.760 -6.056 -3.625 1.00 80.81 98 PRO A C 1
ATOM 795 O O . PRO A 1 98 ? 11.787 -5.274 -4.561 1.00 80.81 98 PRO A O 1
ATOM 798 N N . SER A 1 99 ? 11.739 -7.377 -3.801 1.00 84.00 99 SER A N 1
ATOM 799 C CA . SER A 1 99 ? 11.792 -8.030 -5.119 1.00 84.00 99 SER A CA 1
ATOM 800 C C . SER A 1 99 ? 10.635 -7.610 -6.034 1.00 84.00 99 SER A C 1
ATOM 802 O O . SER A 1 99 ? 10.812 -7.441 -7.239 1.00 84.00 99 SER A O 1
ATOM 804 N N . GLN A 1 100 ? 9.446 -7.409 -5.458 1.00 86.69 100 GLN A N 1
ATOM 805 C CA . GLN A 1 100 ? 8.252 -6.945 -6.164 1.00 86.69 100 GLN A CA 1
ATOM 806 C C . GLN A 1 100 ? 8.418 -5.478 -6.584 1.00 86.69 100 GLN A C 1
ATOM 808 O O . GLN A 1 100 ? 8.125 -5.118 -7.723 1.00 86.69 100 GLN A O 1
ATOM 813 N N . MET A 1 101 ? 8.944 -4.646 -5.679 1.00 85.31 101 MET A N 1
ATOM 814 C CA . MET A 1 101 ? 9.250 -3.240 -5.953 1.00 85.31 101 MET A CA 1
ATOM 815 C C . MET A 1 101 ? 10.378 -3.074 -6.973 1.00 85.31 101 MET A C 1
ATOM 817 O O . MET A 1 101 ? 10.286 -2.200 -7.825 1.00 85.31 101 MET A O 1
ATOM 821 N N . GLU A 1 102 ? 11.421 -3.902 -6.910 1.00 84.62 102 GLU A N 1
ATOM 822 C CA . GLU A 1 102 ? 12.560 -3.906 -7.833 1.00 84.62 102 GLU A CA 1
ATOM 823 C C . GLU A 1 102 ? 12.079 -4.205 -9.255 1.00 84.62 102 GLU A C 1
ATOM 825 O O . GLU A 1 102 ? 12.298 -3.421 -10.176 1.00 84.62 102 GLU A O 1
ATOM 830 N N . ARG A 1 103 ? 11.282 -5.267 -9.425 1.00 85.06 103 ARG A N 1
ATOM 831 C CA . ARG A 1 103 ? 10.667 -5.586 -10.720 1.00 85.06 103 ARG A CA 1
ATOM 832 C C . ARG A 1 103 ? 9.813 -4.434 -11.260 1.00 85.06 103 ARG A C 1
ATOM 834 O O . ARG A 1 103 ? 9.855 -4.163 -12.457 1.00 85.06 103 ARG A O 1
ATOM 841 N N . LEU A 1 104 ? 9.049 -3.763 -10.395 1.00 85.88 104 LEU A N 1
ATOM 842 C CA . LEU A 1 104 ? 8.151 -2.676 -10.792 1.00 85.88 104 LEU A CA 1
ATOM 843 C C . LEU A 1 104 ? 8.892 -1.360 -11.100 1.00 85.88 104 LEU A C 1
ATOM 845 O O . LEU A 1 104 ? 8.516 -0.632 -12.020 1.00 85.88 104 LEU A O 1
ATOM 849 N N . LEU A 1 105 ? 9.912 -1.014 -10.311 1.00 84.25 105 LEU A N 1
ATOM 850 C CA . LEU A 1 105 ? 10.493 0.334 -10.262 1.00 84.25 105 LEU A CA 1
ATOM 851 C C . LEU A 1 105 ? 11.967 0.412 -10.662 1.00 84.25 105 LEU A C 1
ATOM 853 O O . LEU A 1 105 ? 12.477 1.531 -10.797 1.00 84.25 105 LEU A O 1
ATOM 857 N N . GLY A 1 106 ? 12.638 -0.722 -10.865 1.00 76.88 106 GLY A N 1
ATOM 858 C CA . GLY A 1 106 ? 14.052 -0.801 -11.214 1.00 76.88 106 GLY A CA 1
ATOM 859 C C . GLY A 1 106 ? 14.926 -1.215 -10.033 1.00 76.88 106 GLY A C 1
ATOM 860 O O . GLY A 1 106 ? 14.907 -2.367 -9.650 1.00 76.88 106 GLY A O 1
ATOM 861 N N . GLU A 1 107 ? 15.733 -0.313 -9.470 1.00 69.62 107 GLU A N 1
ATOM 862 C CA . GLU A 1 107 ? 16.696 -0.655 -8.407 1.00 69.62 107 GLU A CA 1
ATOM 863 C C . GLU A 1 107 ? 16.124 -0.437 -6.995 1.00 69.62 107 GLU A C 1
ATOM 865 O O . GLU A 1 107 ? 15.521 0.599 -6.704 1.00 69.62 107 GLU A O 1
ATOM 870 N N . PHE A 1 108 ? 16.378 -1.385 -6.089 1.00 64.00 108 PHE A N 1
ATOM 871 C CA . PHE A 1 108 ? 16.018 -1.284 -4.673 1.00 64.00 108 PHE A CA 1
ATOM 872 C C . PHE A 1 108 ? 17.189 -0.732 -3.832 1.00 64.00 108 PHE A C 1
ATOM 874 O O . PHE A 1 108 ? 18.340 -1.113 -4.068 1.00 64.00 108 PHE A O 1
ATOM 881 N N . PRO A 1 109 ? 16.958 0.154 -2.841 1.00 54.50 109 PRO A N 1
ATOM 882 C CA . PRO A 1 109 ? 18.030 0.597 -1.955 1.00 54.50 109 PRO A CA 1
ATOM 883 C C . PRO A 1 109 ? 18.567 -0.549 -1.092 1.00 54.50 109 PRO A C 1
ATOM 885 O O . PRO A 1 109 ? 17.828 -1.356 -0.535 1.00 54.50 109 PRO A O 1
ATOM 888 N N . ILE A 1 110 ? 19.880 -0.564 -0.889 1.00 53.50 110 ILE A N 1
ATOM 889 C CA . ILE A 1 110 ? 20.521 -1.405 0.127 1.00 53.50 110 ILE A CA 1
ATOM 890 C C . ILE A 1 110 ? 19.936 -1.020 1.502 1.00 53.50 110 ILE A C 1
ATOM 892 O O . ILE A 1 110 ? 19.722 0.179 1.733 1.00 53.50 110 ILE A O 1
ATOM 896 N N . PRO A 1 111 ? 19.692 -1.970 2.429 1.00 50.59 111 PRO A N 1
ATOM 897 C CA . PRO A 1 111 ? 19.255 -1.655 3.789 1.00 50.59 111 PRO A CA 1
ATOM 898 C C . PRO A 1 111 ? 20.063 -0.501 4.406 1.00 50.59 111 PRO A C 1
ATOM 900 O O . PRO A 1 111 ? 21.290 -0.556 4.459 1.00 50.59 111 PRO A O 1
ATOM 903 N N . GLY A 1 112 ? 19.373 0.558 4.847 1.00 52.69 112 GLY A N 1
ATOM 904 C CA . GLY A 1 112 ? 19.998 1.771 5.394 1.00 52.69 112 GLY A CA 1
ATOM 905 C C . GLY A 1 112 ? 20.304 2.884 4.380 1.00 52.69 112 GLY A C 1
ATOM 906 O O . GLY A 1 112 ? 20.942 3.870 4.746 1.00 52.69 112 GLY A O 1
ATOM 907 N N . SER A 1 113 ? 19.853 2.768 3.126 1.00 58.91 113 SER A N 1
ATOM 908 C CA . SER A 1 113 ? 19.974 3.818 2.102 1.00 58.91 113 SER A CA 1
ATOM 909 C C . SER A 1 113 ? 18.612 4.306 1.592 1.00 58.91 113 SER A C 1
ATOM 911 O O . SER A 1 113 ? 17.602 3.620 1.722 1.00 58.91 113 SER A O 1
ATOM 913 N N . LYS A 1 114 ? 18.575 5.523 1.030 1.00 62.00 114 LYS A N 1
ATOM 914 C CA . LYS A 1 114 ? 17.352 6.113 0.455 1.00 62.00 114 LYS A CA 1
ATOM 915 C C . LYS A 1 114 ? 16.958 5.400 -0.840 1.00 62.00 114 LYS A C 1
ATOM 917 O O . LYS A 1 114 ? 17.826 5.098 -1.656 1.00 62.00 114 LYS A O 1
ATOM 922 N N . TRP A 1 115 ? 15.657 5.230 -1.072 1.00 66.81 115 TRP A N 1
ATOM 923 C CA . TRP A 1 115 ? 15.114 4.565 -2.260 1.00 66.81 115 TRP A CA 1
ATOM 924 C C . TRP A 1 115 ? 15.479 5.263 -3.566 1.00 66.81 115 TRP A C 1
ATOM 926 O O . TRP A 1 115 ? 15.024 6.375 -3.837 1.00 66.81 115 TRP A O 1
ATOM 936 N N . ARG A 1 116 ? 16.226 4.591 -4.442 1.00 71.31 116 ARG A N 1
ATOM 937 C CA . ARG A 1 116 ? 16.496 5.099 -5.789 1.00 71.31 116 ARG A CA 1
ATOM 938 C C . ARG A 1 116 ? 15.385 4.690 -6.757 1.00 71.31 116 ARG A C 1
ATOM 940 O O . ARG A 1 116 ? 15.506 3.732 -7.503 1.00 71.31 116 ARG A O 1
ATOM 947 N N . ILE A 1 117 ? 14.304 5.459 -6.777 1.00 77.50 117 ILE A N 1
ATOM 948 C CA . ILE A 1 117 ? 13.160 5.188 -7.657 1.00 77.50 117 ILE A CA 1
ATOM 949 C C . ILE A 1 117 ? 13.507 5.594 -9.098 1.00 77.50 117 ILE A C 1
ATOM 951 O O . ILE A 1 117 ? 13.573 6.790 -9.404 1.00 77.50 117 ILE A O 1
ATOM 955 N N . LEU A 1 118 ? 13.729 4.610 -9.979 1.00 81.06 118 LEU A N 1
ATOM 956 C CA . LEU A 1 118 ? 14.031 4.859 -11.397 1.00 81.06 118 LEU A CA 1
ATOM 957 C C . LEU A 1 118 ? 12.758 5.210 -12.174 1.00 81.06 118 LEU A C 1
ATOM 959 O O . LEU A 1 118 ? 12.740 6.184 -12.927 1.00 81.06 118 LEU A O 1
ATOM 963 N N . ASN A 1 119 ? 11.668 4.478 -11.935 1.00 86.25 119 ASN A N 1
ATOM 964 C CA . ASN A 1 119 ? 10.376 4.729 -12.573 1.00 86.25 119 ASN A CA 1
ATOM 965 C C . ASN A 1 119 ? 9.437 5.557 -11.674 1.00 86.25 119 ASN A C 1
ATOM 967 O O . ASN A 1 119 ? 8.491 5.046 -11.073 1.00 86.25 119 ASN A O 1
ATOM 971 N N . LYS A 1 120 ? 9.693 6.870 -11.581 1.00 85.12 120 LYS A N 1
ATOM 972 C CA . LYS A 1 120 ? 8.902 7.786 -10.732 1.00 85.12 120 LYS A CA 1
ATOM 973 C C . LYS A 1 120 ? 7.427 7.880 -11.127 1.00 85.12 120 LYS A C 1
ATOM 975 O O . LYS A 1 120 ? 6.595 8.089 -10.253 1.00 85.12 120 LYS A O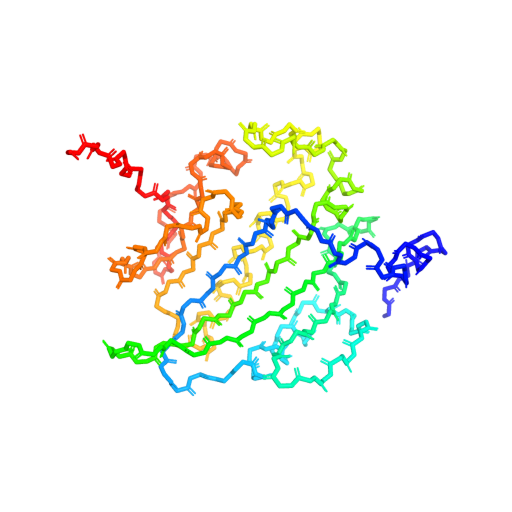 1
ATOM 980 N N . ALA A 1 121 ? 7.102 7.737 -12.413 1.00 87.38 121 ALA A N 1
ATOM 981 C CA . ALA A 1 121 ? 5.720 7.788 -12.887 1.00 87.38 121 ALA A CA 1
ATOM 982 C C . ALA A 1 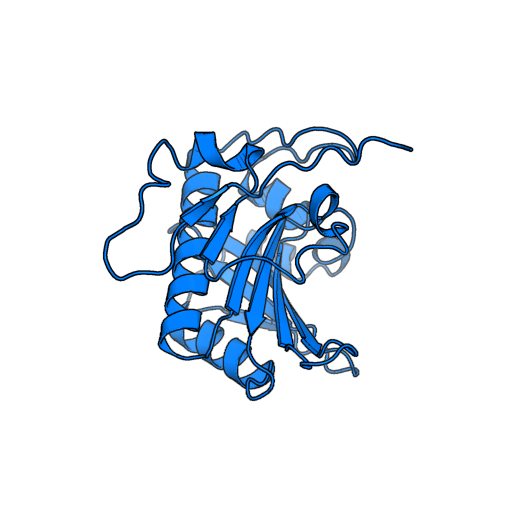121 ? 4.912 6.597 -12.356 1.00 87.38 121 ALA A C 1
ATOM 984 O O . ALA A 1 121 ? 3.859 6.790 -11.759 1.00 87.38 121 ALA A O 1
ATOM 985 N N . THR A 1 122 ? 5.454 5.383 -12.482 1.00 88.38 122 THR A N 1
ATOM 986 C CA . THR A 1 122 ? 4.812 4.167 -11.953 1.00 88.38 122 THR A CA 1
ATOM 987 C C . THR A 1 122 ? 4.733 4.203 -10.432 1.00 88.38 122 THR A C 1
ATOM 989 O O . THR A 1 122 ? 3.705 3.854 -9.859 1.00 88.38 122 THR A O 1
ATOM 992 N N . PHE A 1 123 ? 5.778 4.704 -9.763 1.00 88.06 123 PHE A N 1
ATOM 993 C CA . PHE A 1 123 ? 5.741 4.855 -8.311 1.00 88.06 123 PHE A CA 1
ATOM 994 C C . PHE A 1 123 ? 4.688 5.867 -7.847 1.00 88.06 123 PHE A C 1
ATOM 996 O O . PHE A 1 123 ? 4.014 5.632 -6.849 1.00 88.06 123 PHE A O 1
ATOM 1003 N N . LYS A 1 124 ? 4.492 6.966 -8.585 1.00 87.81 124 LYS A N 1
ATOM 1004 C CA . LYS A 1 124 ? 3.416 7.919 -8.301 1.00 87.81 124 LYS A CA 1
ATOM 1005 C C . LYS A 1 124 ? 2.040 7.252 -8.394 1.00 87.81 124 LYS A C 1
ATOM 1007 O O . LYS A 1 124 ? 1.245 7.427 -7.478 1.00 87.81 124 LYS A O 1
ATOM 1012 N N . VAL A 1 125 ? 1.787 6.463 -9.440 1.00 90.44 125 VAL A N 1
ATOM 1013 C CA . VAL A 1 125 ? 0.516 5.731 -9.587 1.00 90.44 125 VAL A CA 1
ATOM 1014 C C . VAL A 1 125 ? 0.319 4.735 -8.441 1.00 90.44 125 VAL A C 1
ATOM 1016 O O . VAL A 1 125 ? -0.762 4.662 -7.868 1.00 90.44 125 VAL A O 1
ATOM 1019 N N . LEU A 1 126 ? 1.376 4.027 -8.033 1.00 90.44 126 LEU A N 1
ATOM 1020 C CA . LEU A 1 126 ? 1.325 3.130 -6.877 1.00 90.44 126 LEU A CA 1
ATOM 1021 C C . LEU A 1 126 ? 0.952 3.869 -5.578 1.00 90.44 126 LEU A C 1
ATOM 1023 O O . LEU A 1 126 ? 0.120 3.392 -4.808 1.00 90.44 126 LEU A O 1
ATOM 1027 N N . LEU A 1 127 ? 1.543 5.043 -5.340 1.00 88.88 127 LEU A N 1
ATOM 1028 C CA . LEU A 1 127 ? 1.215 5.875 -4.184 1.00 88.88 127 LEU A CA 1
ATOM 1029 C C . LEU A 1 127 ? -0.238 6.372 -4.223 1.00 88.88 127 LEU A C 1
ATOM 1031 O O . LEU A 1 127 ? -0.922 6.363 -3.199 1.00 88.88 127 LEU A O 1
ATOM 1035 N N . GLU A 1 128 ? -0.717 6.790 -5.395 1.00 88.81 128 GLU A N 1
ATOM 1036 C CA . GLU A 1 128 ? -2.109 7.201 -5.601 1.00 88.81 128 GLU A CA 1
ATOM 1037 C C . GLU A 1 128 ? -3.078 6.040 -5.327 1.00 88.81 128 GLU A C 1
ATOM 1039 O O . GLU A 1 128 ? -4.058 6.240 -4.611 1.00 88.81 128 GLU A O 1
ATOM 1044 N N . LEU A 1 129 ? -2.756 4.819 -5.770 1.00 90.62 129 LEU A N 1
ATOM 1045 C CA . LEU A 1 129 ? -3.538 3.615 -5.469 1.00 90.62 129 LEU A CA 1
ATOM 1046 C C . LEU A 1 129 ? -3.611 3.325 -3.966 1.00 90.62 129 LEU A C 1
ATOM 1048 O O . LEU A 1 129 ? -4.687 3.029 -3.452 1.00 90.62 129 LEU A O 1
ATOM 1052 N N . PHE A 1 130 ? -2.510 3.459 -3.224 1.00 91.81 130 PHE A N 1
ATOM 1053 C CA . PHE A 1 130 ? -2.529 3.294 -1.765 1.00 91.81 130 PHE A CA 1
ATOM 1054 C C . PHE A 1 130 ? -3.405 4.345 -1.070 1.00 91.81 130 PHE A C 1
ATOM 1056 O O . PHE A 1 130 ? -4.162 4.021 -0.151 1.00 91.81 130 PHE A O 1
ATOM 1063 N N . ILE A 1 131 ? -3.362 5.597 -1.532 1.00 89.19 131 ILE A N 1
ATOM 1064 C CA . ILE A 1 131 ? -4.249 6.657 -1.036 1.00 89.19 131 ILE A CA 1
ATOM 1065 C C . ILE A 1 131 ? -5.714 6.325 -1.350 1.00 89.19 131 ILE A C 1
ATOM 1067 O O . ILE A 1 131 ? -6.589 6.530 -0.504 1.00 89.19 131 ILE A O 1
ATOM 1071 N N . GLU A 1 132 ? -6.005 5.820 -2.548 1.00 90.31 132 GLU A N 1
ATOM 1072 C CA . GLU A 1 132 ? -7.351 5.398 -2.934 1.00 90.31 132 GLU A CA 1
ATOM 1073 C C . GLU A 1 132 ? -7.854 4.219 -2.101 1.00 90.31 132 GLU A C 1
ATOM 1075 O O . GLU A 1 132 ? -9.004 4.261 -1.657 1.00 90.31 132 GLU A O 1
ATOM 1080 N N . ILE A 1 133 ? -7.005 3.227 -1.817 1.00 92.19 133 ILE A N 1
ATOM 1081 C CA . ILE A 1 133 ? -7.307 2.117 -0.906 1.00 92.19 133 ILE A CA 1
ATOM 1082 C C . ILE A 1 133 ? -7.687 2.660 0.471 1.00 92.19 133 ILE A C 1
ATOM 1084 O O . ILE A 1 133 ? -8.783 2.376 0.952 1.00 92.19 133 ILE A O 1
ATOM 1088 N N . ALA A 1 134 ? -6.844 3.500 1.076 1.00 90.94 134 ALA A N 1
ATOM 1089 C CA . ALA A 1 134 ? -7.112 4.055 2.401 1.00 90.94 134 ALA A CA 1
ATOM 1090 C C . ALA A 1 134 ? -8.416 4.875 2.438 1.00 90.94 134 ALA A C 1
ATOM 1092 O O . ALA A 1 134 ? -9.202 4.770 3.379 1.00 90.94 134 ALA A O 1
ATOM 1093 N N . ARG A 1 135 ? -8.699 5.657 1.387 1.00 89.50 135 ARG A N 1
ATOM 1094 C CA . ARG A 1 135 ? -9.964 6.402 1.258 1.00 89.50 135 ARG A CA 1
ATOM 1095 C C . ARG A 1 135 ? -11.171 5.489 1.096 1.00 89.50 135 ARG A C 1
ATOM 1097 O O . ARG A 1 135 ? -12.226 5.794 1.644 1.00 89.50 135 ARG A O 1
ATOM 1104 N N . ALA A 1 136 ? -11.046 4.425 0.309 1.00 91.38 136 ALA A N 1
ATOM 1105 C CA . ALA A 1 136 ? -12.116 3.462 0.100 1.00 91.38 136 ALA A CA 1
ATOM 1106 C C . ALA A 1 136 ? -12.429 2.725 1.408 1.00 91.38 136 ALA A C 1
ATOM 1108 O O . ALA A 1 136 ? -13.590 2.664 1.797 1.00 91.38 136 ALA A O 1
ATOM 1109 N N . VAL A 1 137 ? -11.392 2.281 2.123 1.00 91.81 137 VAL A N 1
ATOM 1110 C CA . VAL A 1 137 ? -11.519 1.651 3.441 1.00 91.81 137 VAL A CA 1
ATOM 1111 C C . VAL A 1 137 ? -12.145 2.611 4.447 1.00 91.81 137 VAL A C 1
ATOM 1113 O O . VAL A 1 137 ? -13.081 2.218 5.119 1.00 91.81 137 VAL A O 1
ATOM 1116 N N . HIS A 1 138 ? -11.732 3.879 4.511 1.00 90.25 138 HIS A N 1
ATOM 1117 C CA . HIS A 1 138 ? -12.339 4.857 5.426 1.00 90.25 138 HIS A CA 1
ATOM 1118 C C . HIS A 1 138 ? -13.842 5.092 5.199 1.00 90.25 138 HIS A C 1
ATOM 1120 O O . HIS A 1 138 ? -14.564 5.428 6.133 1.00 90.25 138 HIS A O 1
ATOM 1126 N N . ARG A 1 139 ? -14.320 4.964 3.955 1.00 90.06 139 ARG A N 1
ATOM 1127 C CA . ARG A 1 139 ? -15.751 5.124 3.647 1.00 90.06 139 ARG A CA 1
ATOM 1128 C C . ARG A 1 139 ? -16.591 3.946 4.136 1.00 90.06 139 ARG A C 1
ATOM 1130 O O . ARG A 1 139 ? -17.776 4.140 4.374 1.00 90.06 139 ARG A O 1
ATOM 1137 N N . GLU A 1 140 ? -15.985 2.768 4.244 1.00 93.19 140 GLU A N 1
ATOM 1138 C CA . GLU A 1 140 ? -16.665 1.514 4.582 1.00 93.19 140 GLU A CA 1
ATOM 1139 C C . GLU A 1 140 ? -16.437 1.101 6.044 1.00 93.19 140 GLU A C 1
ATOM 1141 O O . GLU A 1 140 ? -17.323 0.562 6.700 1.00 93.19 140 GLU A O 1
ATOM 1146 N N . PHE A 1 141 ? -15.254 1.396 6.578 1.00 91.25 141 PHE A N 1
ATOM 11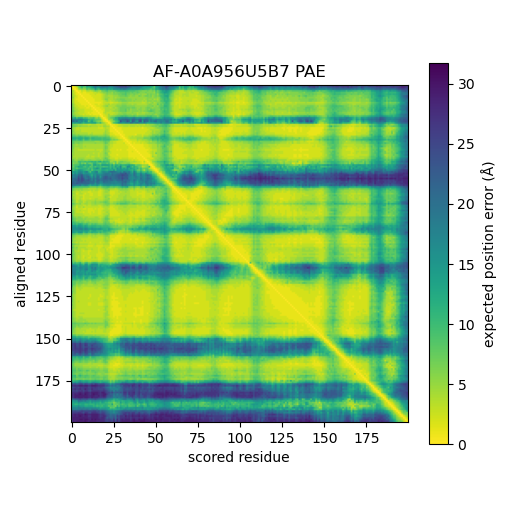47 C CA . PHE A 1 141 ? -14.791 0.989 7.896 1.00 91.25 141 PHE A CA 1
ATOM 1148 C C . PHE A 1 141 ? -14.360 2.211 8.720 1.00 91.25 141 PHE A C 1
ATOM 1150 O O . PHE A 1 141 ? -13.837 3.184 8.163 1.00 91.25 141 PHE A O 1
ATOM 1157 N N . PRO A 1 142 ? -14.503 2.166 10.058 1.00 87.31 142 PRO A N 1
ATOM 1158 C CA . PRO A 1 142 ? -14.020 3.214 10.955 1.00 87.31 142 PRO A CA 1
ATOM 1159 C C . PRO A 1 142 ? -12.482 3.240 10.989 1.00 87.31 142 PRO A C 1
ATOM 1161 O O . PRO A 1 142 ? -11.837 2.630 11.842 1.00 87.31 142 PRO A O 1
ATOM 1164 N N . LEU A 1 143 ? -11.891 3.926 10.010 1.00 88.31 143 LEU A N 1
ATOM 1165 C CA . LEU A 1 143 ? -10.451 4.139 9.901 1.00 88.31 143 LEU A CA 1
ATOM 1166 C C . LEU A 1 143 ? -10.024 5.324 10.776 1.00 88.31 143 LEU A C 1
ATOM 1168 O O . LEU A 1 143 ? -10.441 6.461 10.529 1.00 88.31 143 LEU A O 1
ATOM 1172 N N . GLU A 1 144 ? -9.146 5.056 11.741 1.00 87.06 144 GLU A N 1
ATOM 1173 C CA . GLU A 1 144 ? -8.509 6.085 12.564 1.00 87.06 144 GLU A CA 1
ATOM 1174 C C . GLU A 1 144 ? -7.435 6.793 11.755 1.00 87.06 144 GLU A C 1
ATOM 1176 O O . GLU A 1 144 ? -7.525 7.983 11.500 1.00 87.06 144 GLU A O 1
ATOM 1181 N N . TYR A 1 145 ? -6.436 6.066 11.269 1.00 85.44 145 TYR A N 1
ATOM 1182 C CA . TYR A 1 145 ? -5.406 6.637 10.411 1.00 85.44 145 TYR A CA 1
ATOM 1183 C C . TYR A 1 145 ? -4.829 5.582 9.478 1.00 85.44 145 TYR A C 1
ATOM 1185 O O . TYR A 1 145 ? -4.940 4.379 9.717 1.00 85.44 145 TYR A O 1
ATOM 1193 N N . ALA A 1 146 ? -4.171 6.049 8.426 1.00 88.50 146 ALA A N 1
ATOM 1194 C CA . ALA A 1 146 ? -3.369 5.218 7.548 1.00 88.50 146 ALA A CA 1
ATOM 1195 C C . ALA A 1 146 ? -1.980 5.825 7.361 1.00 88.50 146 ALA A C 1
ATOM 1197 O O . ALA A 1 146 ? -1.830 7.044 7.401 1.00 88.50 146 ALA A O 1
ATOM 1198 N N . THR A 1 147 ? -0.969 4.995 7.135 1.00 86.50 147 THR A N 1
ATOM 1199 C CA . THR A 1 147 ? 0.398 5.442 6.864 1.00 86.50 147 THR A CA 1
ATOM 1200 C C . THR A 1 147 ? 0.975 4.739 5.640 1.00 86.50 147 THR A C 1
ATOM 1202 O O . THR A 1 147 ? 0.804 3.531 5.521 1.00 86.50 147 THR A O 1
ATOM 1205 N N . ILE A 1 148 ? 1.678 5.463 4.767 1.00 87.81 148 ILE A N 1
ATOM 1206 C CA . ILE A 1 148 ? 2.356 4.931 3.576 1.00 87.81 148 ILE A CA 1
ATOM 1207 C C . ILE A 1 148 ? 3.861 5.172 3.702 1.00 87.81 148 ILE A C 1
ATOM 1209 O O . ILE A 1 148 ? 4.314 6.302 3.495 1.00 87.81 148 ILE A O 1
ATOM 1213 N N . ASN A 1 149 ? 4.620 4.124 4.034 1.00 80.88 149 ASN A N 1
ATOM 1214 C CA . ASN A 1 149 ? 6.038 4.222 4.407 1.00 80.88 149 ASN A CA 1
ATOM 1215 C C . ASN A 1 149 ? 6.858 3.026 3.908 1.00 80.88 149 ASN A C 1
ATOM 1217 O O . ASN A 1 149 ? 6.322 2.081 3.334 1.00 80.88 149 ASN A O 1
ATOM 1221 N N . ASP A 1 150 ? 8.164 3.051 4.172 1.00 76.75 150 ASP A N 1
ATOM 1222 C CA . ASP A 1 150 ? 8.996 1.851 4.144 1.00 76.75 150 ASP A CA 1
ATOM 1223 C C . ASP A 1 150 ? 9.204 1.240 5.549 1.00 76.75 150 ASP A C 1
ATOM 1225 O O . ASP A 1 150 ? 9.027 1.897 6.579 1.00 76.75 150 ASP A O 1
ATOM 1229 N N . GLU A 1 151 ? 9.603 -0.034 5.612 1.00 62.00 151 GLU A N 1
ATOM 1230 C CA . GLU A 1 151 ? 9.815 -0.763 6.873 1.00 62.00 151 GLU A CA 1
ATOM 1231 C C . GLU A 1 151 ? 10.961 -0.166 7.710 1.00 62.00 151 GLU A C 1
ATOM 1233 O O . GLU A 1 151 ? 11.002 -0.333 8.934 1.00 62.00 151 GLU A O 1
ATOM 1238 N N . THR A 1 152 ? 11.883 0.582 7.085 1.00 56.66 152 THR A N 1
ATOM 1239 C CA . THR A 1 152 ? 12.902 1.339 7.826 1.00 56.66 152 THR A CA 1
ATOM 1240 C C . THR A 1 152 ? 12.292 2.453 8.681 1.00 56.66 152 THR A C 1
ATOM 1242 O O . THR A 1 152 ? 12.832 2.737 9.752 1.00 56.66 152 THR A O 1
ATOM 1245 N N . TYR A 1 153 ? 11.135 2.995 8.289 1.00 51.44 153 TYR A N 1
ATOM 1246 C CA . TYR A 1 153 ? 10.307 3.888 9.105 1.00 51.44 153 TYR A CA 1
ATOM 1247 C C . TYR A 1 153 ? 9.255 3.162 9.952 1.00 51.44 153 TYR A C 1
ATOM 1249 O O . TYR A 1 153 ? 8.929 3.623 11.046 1.00 51.44 153 TYR A O 1
ATOM 1257 N N . ALA A 1 154 ? 8.748 2.007 9.515 1.00 44.00 154 ALA A N 1
ATOM 1258 C CA . ALA A 1 154 ? 7.652 1.287 10.182 1.00 44.00 154 ALA A CA 1
ATOM 1259 C C . ALA A 1 154 ? 7.976 0.776 11.600 1.00 44.00 154 ALA A C 1
ATOM 1261 O O . ALA A 1 154 ? 7.081 0.475 12.390 1.00 44.00 154 ALA A O 1
ATOM 1262 N N . LYS A 1 155 ? 9.256 0.755 12.002 1.00 47.16 155 LYS A N 1
ATOM 1263 C CA . LYS A 1 155 ? 9.639 0.577 13.416 1.00 47.16 155 LYS A CA 1
ATOM 1264 C C . LYS A 1 155 ? 9.443 1.828 14.281 1.00 47.16 155 LYS A C 1
ATOM 1266 O O . LYS A 1 155 ? 9.880 1.830 15.437 1.00 47.16 155 LYS A O 1
ATOM 1271 N N . ILE A 1 156 ? 8.720 2.848 13.812 1.00 47.78 156 ILE A N 1
ATOM 1272 C CA . ILE A 1 156 ? 8.086 3.837 14.688 1.00 47.78 156 ILE A CA 1
ATOM 1273 C C . ILE A 1 156 ? 6.979 3.119 15.475 1.00 47.78 156 ILE A C 1
ATOM 1275 O O . ILE A 1 156 ? 5.790 3.182 15.178 1.00 47.78 156 ILE A O 1
ATOM 1279 N N . LYS A 1 157 ? 7.390 2.477 16.573 1.00 42.00 157 LYS A N 1
ATOM 1280 C CA . LYS A 1 157 ? 6.567 1.983 17.693 1.00 42.00 157 LYS A CA 1
ATOM 1281 C C . LYS A 1 157 ? 5.761 3.103 18.398 1.00 42.00 157 LYS A C 1
ATOM 1283 O O . LYS A 1 157 ? 5.490 3.006 19.594 1.00 42.00 157 LYS A O 1
ATOM 1288 N N . GLY A 1 158 ? 5.417 4.189 17.703 1.00 44.47 158 GLY A N 1
ATOM 1289 C CA . GLY A 1 158 ? 4.983 5.465 18.273 1.00 44.47 158 GLY A CA 1
ATOM 1290 C C . GLY A 1 158 ? 3.839 6.173 17.543 1.00 44.47 158 GLY A C 1
ATOM 1291 O O . GLY A 1 158 ? 3.445 7.246 17.989 1.00 44.47 158 GLY A O 1
ATOM 1292 N N . CYS A 1 159 ? 3.262 5.599 16.482 1.00 53.41 159 CYS A N 1
ATOM 1293 C CA . CYS A 1 159 ? 2.115 6.200 15.782 1.00 53.41 159 CYS A CA 1
ATOM 1294 C C . CYS A 1 159 ? 0.767 6.002 16.498 1.00 53.41 159 CYS A C 1
ATOM 1296 O O . CYS A 1 159 ? -0.270 6.359 15.954 1.00 53.41 159 CYS A O 1
ATOM 1298 N N . SER A 1 160 ? 0.757 5.515 17.744 1.00 53.03 160 SER A N 1
ATOM 1299 C CA . SER A 1 160 ? -0.463 5.299 18.537 1.00 53.03 160 SER A CA 1
ATOM 1300 C C . SER A 1 160 ? -1.248 6.577 18.884 1.00 53.03 160 SER A C 1
ATOM 1302 O O . SER A 1 160 ? -2.248 6.478 19.578 1.00 53.03 160 SER A O 1
ATOM 1304 N N . ASN A 1 161 ? -0.803 7.754 18.425 1.00 60.88 161 ASN A N 1
ATOM 1305 C CA . ASN A 1 161 ? -1.394 9.065 18.714 1.00 60.88 161 ASN A CA 1
ATOM 1306 C C . ASN A 1 161 ? -1.472 9.972 17.467 1.00 60.88 161 ASN A C 1
ATOM 1308 O O . ASN A 1 161 ? -1.409 11.197 17.595 1.00 60.88 161 ASN A O 1
ATOM 1312 N N . LEU A 1 162 ? -1.512 9.409 16.256 1.00 69.62 162 LEU A N 1
ATOM 1313 C CA . LEU A 1 162 ? -1.751 10.226 15.066 1.00 69.62 162 LEU A CA 1
ATOM 1314 C C . LEU A 1 162 ? -3.198 10.734 15.066 1.00 69.62 162 LEU A C 1
ATOM 1316 O O . LEU A 1 162 ? -4.115 10.022 15.467 1.00 69.62 162 LEU A O 1
ATOM 1320 N N . ALA A 1 163 ? -3.391 11.978 14.626 1.00 74.25 163 ALA A N 1
ATOM 1321 C CA . ALA A 1 163 ? -4.725 12.481 14.323 1.00 74.25 163 ALA A CA 1
ATOM 1322 C C . ALA A 1 163 ? -5.315 11.701 13.142 1.00 74.25 163 ALA A C 1
ATOM 1324 O O . ALA A 1 163 ? -4.570 11.124 12.350 1.00 74.25 163 ALA A O 1
ATOM 1325 N N . GLN A 1 164 ? -6.637 11.730 12.991 1.00 79.31 164 GLN A N 1
ATOM 1326 C CA . GLN A 1 164 ? -7.269 11.050 11.872 1.00 79.31 164 GLN A CA 1
ATOM 1327 C C . GLN A 1 164 ? -6.775 11.599 10.529 1.00 79.31 164 GLN A C 1
ATOM 1329 O O . GLN A 1 164 ? -6.808 12.807 10.287 1.00 79.31 164 GLN A O 1
ATOM 1334 N N . GLY A 1 165 ? -6.281 10.716 9.660 1.00 81.50 165 GLY A N 1
ATOM 1335 C CA . GLY A 1 165 ? -5.537 11.141 8.476 1.00 81.50 165 GLY A CA 1
ATOM 1336 C C . GLY A 1 165 ? -4.916 9.997 7.675 1.00 81.50 165 GLY A C 1
ATOM 1337 O O . GLY A 1 165 ? -4.767 8.882 8.169 1.00 81.50 165 GLY A O 1
ATOM 1338 N N . ILE A 1 166 ? -4.515 10.296 6.437 1.00 84.75 166 ILE A N 1
ATOM 1339 C CA . ILE A 1 166 ? -3.550 9.482 5.689 1.00 84.75 166 ILE A CA 1
ATOM 1340 C C . ILE A 1 166 ? -2.214 10.200 5.800 1.00 84.75 166 ILE A C 1
ATOM 1342 O O . ILE A 1 166 ? -2.097 11.370 5.438 1.00 84.75 166 ILE A O 1
ATOM 1346 N N . PHE A 1 167 ? -1.208 9.497 6.290 1.00 82.25 167 PHE A N 1
ATOM 1347 C CA . PHE A 1 167 ? 0.136 10.013 6.436 1.00 82.25 167 PHE A CA 1
ATOM 1348 C C . PHE A 1 167 ? 1.049 9.343 5.431 1.00 82.25 167 PHE A C 1
ATOM 1350 O O . PHE A 1 167 ? 1.000 8.134 5.243 1.00 82.25 167 PHE A O 1
ATOM 1357 N N . ILE A 1 168 ? 1.891 10.127 4.786 1.00 80.50 168 ILE A N 1
ATOM 1358 C CA . ILE A 1 168 ? 2.891 9.617 3.860 1.00 80.50 168 ILE A CA 1
ATOM 1359 C C . ILE A 1 168 ? 4.273 10.027 4.343 1.00 80.50 168 ILE A C 1
ATOM 1361 O O . ILE A 1 168 ? 4.445 11.131 4.874 1.00 80.50 168 ILE A O 1
ATOM 1365 N N . ASP A 1 169 ? 5.249 9.143 4.162 1.00 77.06 169 ASP A N 1
ATOM 1366 C CA . ASP A 1 169 ? 6.646 9.482 4.387 1.00 77.06 169 ASP A CA 1
ATOM 1367 C C . ASP A 1 169 ? 7.020 10.761 3.615 1.00 77.06 169 ASP A C 1
ATOM 1369 O O . ASP A 1 169 ? 6.704 10.924 2.428 1.00 77.06 169 ASP A O 1
ATOM 1373 N N . GLU A 1 170 ? 7.704 11.686 4.292 1.00 71.62 170 GLU A N 1
ATOM 1374 C CA . GLU A 1 170 ? 8.180 12.935 3.693 1.00 71.62 170 GLU A CA 1
ATOM 1375 C C . GLU A 1 170 ? 9.058 12.686 2.459 1.00 71.62 170 GLU A C 1
ATOM 1377 O O . GLU A 1 170 ? 9.067 13.494 1.528 1.00 71.62 170 GLU A O 1
ATOM 1382 N N . TYR A 1 171 ? 9.748 11.543 2.415 1.00 73.25 171 TYR A N 1
ATOM 1383 C CA . TYR A 1 171 ? 10.567 11.134 1.288 1.00 73.25 171 TYR A CA 1
ATOM 1384 C C . TYR A 1 171 ? 9.747 10.929 0.007 1.00 73.25 171 TYR A C 1
ATOM 1386 O O . TYR A 1 171 ? 10.209 11.256 -1.091 1.00 73.25 171 TYR A O 1
ATOM 1394 N N . PHE A 1 172 ? 8.517 10.427 0.131 1.00 76.38 172 PHE A 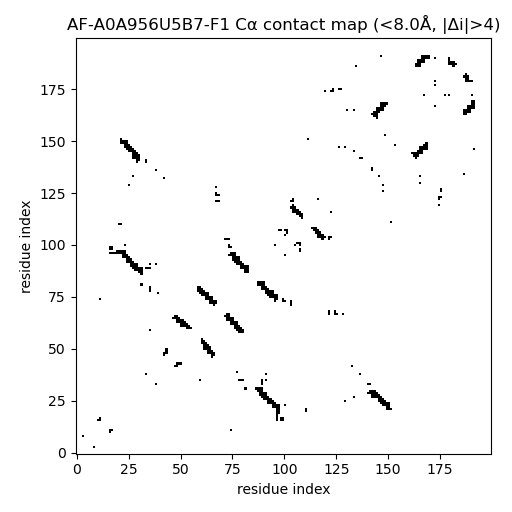N 1
ATOM 1395 C CA . PHE A 1 172 ? 7.630 10.175 -1.005 1.00 76.38 172 PHE A CA 1
ATOM 1396 C C . PHE A 1 172 ? 6.814 11.411 -1.405 1.00 76.38 172 PHE A C 1
ATOM 1398 O O . PHE A 1 172 ? 6.348 11.503 -2.543 1.00 76.38 172 PHE A O 1
ATOM 1405 N N . GLY A 1 173 ? 6.692 12.397 -0.513 1.00 70.31 173 GLY A N 1
ATOM 1406 C CA . GLY A 1 173 ? 5.946 13.636 -0.739 1.00 70.31 173 GLY A CA 1
ATOM 1407 C C . GLY A 1 173 ? 6.258 14.361 -2.053 1.00 70.31 173 GLY A C 1
ATOM 1408 O O . GLY A 1 173 ? 5.342 14.597 -2.846 1.00 70.31 173 GLY A O 1
ATOM 1409 N N . PRO A 1 174 ? 7.537 14.655 -2.365 1.00 73.38 174 PRO A N 1
ATOM 1410 C CA . PRO A 1 174 ? 7.916 15.302 -3.621 1.00 73.38 174 PRO A CA 1
ATOM 1411 C C . PRO A 1 174 ? 7.505 14.538 -4.889 1.00 73.38 174 PRO A C 1
ATOM 1413 O O . PRO A 1 174 ? 7.433 15.138 -5.959 1.00 73.38 174 PRO A O 1
ATOM 1416 N N . ILE A 1 175 ? 7.253 13.227 -4.794 1.00 75.69 175 ILE A N 1
ATOM 1417 C CA . ILE A 1 175 ? 6.890 12.375 -5.936 1.00 75.69 175 ILE A CA 1
ATOM 1418 C C . ILE A 1 175 ? 5.389 12.468 -6.241 1.00 75.69 175 ILE A C 1
ATOM 1420 O O . ILE A 1 175 ? 5.002 12.473 -7.410 1.00 75.69 175 ILE A O 1
ATOM 1424 N N . ILE A 1 176 ? 4.550 12.619 -5.213 1.00 72.50 176 ILE A N 1
ATOM 1425 C CA . ILE A 1 176 ? 3.115 12.916 -5.371 1.00 72.50 176 ILE A CA 1
ATOM 1426 C C . ILE A 1 176 ? 2.882 14.388 -5.764 1.00 72.50 176 ILE A C 1
ATOM 1428 O O . ILE A 1 176 ? 1.896 14.701 -6.438 1.00 72.50 176 ILE A O 1
ATOM 1432 N N . GLY A 1 177 ? 3.818 15.278 -5.416 1.00 60.91 177 GLY A N 1
ATOM 1433 C CA . GLY A 1 177 ? 3.753 16.724 -5.654 1.00 60.91 177 GLY A CA 1
ATOM 1434 C C . GLY A 1 177 ? 3.112 17.493 -4.489 1.00 60.91 177 GLY A C 1
ATOM 1435 O O . GLY A 1 177 ? 2.707 16.896 -3.496 1.00 60.91 177 GLY A O 1
ATOM 1436 N N . GLU A 1 178 ? 2.982 18.826 -4.606 1.00 48.59 178 GLU A N 1
ATOM 1437 C CA . GLU A 1 178 ? 2.405 19.752 -3.593 1.00 48.59 178 GLU A CA 1
ATOM 1438 C C . GLU A 1 178 ? 0.942 19.453 -3.168 1.00 48.59 178 GLU A C 1
ATOM 1440 O O . GLU A 1 178 ? 0.318 20.210 -2.423 1.00 48.59 178 GLU A O 1
ATOM 1445 N N . SER A 1 179 ? 0.374 18.343 -3.628 1.00 45.69 179 SER A N 1
ATOM 1446 C CA . SER A 1 179 ? -1.020 17.931 -3.473 1.00 45.69 179 SER A CA 1
ATOM 1447 C C . SER A 1 179 ? -1.371 17.384 -2.083 1.00 45.69 179 SER A C 1
ATOM 1449 O O . SER A 1 179 ? -2.479 16.887 -1.900 1.00 45.69 179 SER A O 1
ATOM 1451 N N . CYS A 1 180 ? -0.505 17.531 -1.074 1.00 47.72 180 CYS A N 1
ATOM 1452 C CA . CYS A 1 180 ? -0.867 17.343 0.342 1.00 47.72 180 CYS A CA 1
ATOM 1453 C C . CYS A 1 180 ? -1.717 18.512 0.881 1.00 47.72 180 CYS A C 1
ATOM 1455 O O . CYS A 1 180 ? -1.590 18.918 2.036 1.00 47.72 180 CYS A O 1
ATOM 1457 N N . LYS A 1 181 ? -2.566 19.108 0.034 1.00 39.25 181 LYS A N 1
ATOM 1458 C CA . LYS A 1 181 ? -3.570 20.077 0.469 1.00 39.25 181 LYS A CA 1
ATOM 1459 C C . LYS A 1 181 ? -4.817 19.304 0.902 1.00 39.25 181 LYS A C 1
ATOM 1461 O O . LYS A 1 181 ? -5.215 18.373 0.200 1.00 39.25 181 LYS A O 1
ATOM 1466 N N . PRO A 1 182 ? -5.441 19.671 2.033 1.00 39.47 182 PRO A N 1
ATOM 1467 C CA . PRO A 1 182 ? -6.671 19.038 2.483 1.00 39.47 182 PRO A CA 1
ATOM 1468 C C . PRO A 1 182 ? -7.728 19.151 1.381 1.00 39.47 182 PRO A C 1
ATOM 1470 O O . PRO A 1 182 ? -8.154 20.247 1.017 1.00 39.47 182 PRO A O 1
ATOM 1473 N N . LEU A 1 183 ? -8.138 18.011 0.826 1.00 38.31 183 LEU A N 1
ATOM 1474 C CA . LEU A 1 183 ? -9.320 17.942 -0.023 1.00 38.31 183 LEU A CA 1
ATOM 1475 C C . LEU A 1 183 ? -10.518 18.065 0.916 1.00 38.31 183 LEU A C 1
ATOM 1477 O O . LEU A 1 183 ? -10.753 17.183 1.743 1.00 38.31 183 LEU A O 1
ATOM 1481 N N . GLY A 1 184 ? -11.213 19.202 0.847 1.00 28.86 184 GLY A N 1
ATOM 1482 C CA . GLY A 1 184 ? -12.300 19.549 1.761 1.00 28.86 184 GLY A CA 1
ATOM 1483 C C . GLY A 1 184 ? -13.290 18.399 1.971 1.00 28.86 184 GLY A C 1
ATOM 1484 O O . GLY A 1 184 ? -13.749 17.790 1.011 1.00 28.86 184 GLY A O 1
ATOM 1485 N N . GLY A 1 185 ? -13.588 18.098 3.239 1.00 37.91 185 GLY A N 1
ATOM 1486 C CA . GLY A 1 185 ? -14.545 17.061 3.650 1.00 37.91 185 GLY A CA 1
ATOM 1487 C C . GLY A 1 185 ? -14.027 15.616 3.633 1.00 37.91 185 GLY A C 1
ATOM 1488 O O . GLY A 1 185 ? -14.790 14.705 3.935 1.00 37.91 185 GLY A O 1
ATOM 1489 N N . THR A 1 186 ? -12.751 15.395 3.307 1.00 49.88 186 THR A N 1
ATOM 1490 C CA . THR A 1 186 ? -12.113 14.074 3.163 1.00 49.88 186 THR A CA 1
ATOM 1491 C C . THR A 1 186 ? -10.925 13.959 4.119 1.00 49.88 186 THR A C 1
ATOM 1493 O O . THR A 1 186 ? -10.296 14.975 4.412 1.00 49.88 186 THR A O 1
ATOM 1496 N N . ILE A 1 187 ? -10.600 12.743 4.589 1.00 53.75 187 ILE A N 1
ATOM 1497 C CA . ILE A 1 187 ? -9.387 12.454 5.379 1.00 53.75 187 ILE A CA 1
ATOM 1498 C C . ILE A 1 187 ? -8.185 13.256 4.848 1.00 53.75 187 ILE A C 1
ATOM 1500 O O . ILE A 1 187 ? -7.889 13.241 3.647 1.00 53.75 187 ILE A O 1
ATOM 1504 N N . GLN A 1 188 ? -7.513 13.979 5.745 1.00 66.12 188 GLN A N 1
ATOM 1505 C CA . GLN A 1 188 ? -6.405 14.855 5.384 1.00 66.12 188 GLN A CA 1
ATOM 1506 C C . GLN A 1 188 ? -5.171 14.022 5.020 1.00 66.12 188 GLN A C 1
ATOM 1508 O O . GLN A 1 188 ? -4.750 13.164 5.796 1.00 66.12 188 GLN A O 1
ATOM 1513 N N . LEU A 1 189 ? -4.580 14.298 3.852 1.00 62.66 189 LEU A N 1
ATOM 1514 C CA . LEU A 1 189 ? -3.250 13.805 3.504 1.00 62.66 189 LEU A CA 1
ATOM 1515 C C . LEU A 1 189 ? -2.215 14.699 4.191 1.00 62.66 189 LEU A C 1
ATOM 1517 O O . LEU A 1 189 ? -2.205 15.911 3.972 1.00 62.66 189 LEU A O 1
ATOM 1521 N N . SER A 1 190 ? -1.374 14.106 5.026 1.00 64.44 190 SER A N 1
ATOM 1522 C CA . SER A 1 190 ? -0.342 14.807 5.789 1.00 64.44 190 SER A CA 1
ATOM 1523 C C . SER A 1 190 ? 1.004 14.114 5.622 1.00 64.44 190 SER A C 1
ATOM 1525 O O . SER A 1 190 ? 1.068 12.918 5.350 1.00 64.44 190 SER A O 1
ATOM 1527 N N . TYR A 1 191 ? 2.095 14.845 5.820 1.00 62.38 191 TYR A N 1
ATOM 1528 C CA . TYR A 1 191 ? 3.397 14.202 5.976 1.00 62.38 191 TYR A CA 1
ATOM 1529 C C . TYR A 1 191 ? 3.508 13.587 7.364 1.00 62.38 191 TYR A C 1
ATOM 1531 O O . TYR A 1 191 ? 2.990 14.148 8.337 1.00 62.38 191 TYR A O 1
ATOM 1539 N N . LEU A 1 192 ? 4.187 12.447 7.467 1.00 60.66 192 LEU A N 1
ATOM 1540 C CA . LEU A 1 192 ? 4.558 11.923 8.771 1.00 60.66 192 LEU A CA 1
ATOM 1541 C C . LEU A 1 192 ? 5.412 12.960 9.515 1.00 60.66 192 LEU A C 1
ATOM 1543 O O . LEU A 1 192 ? 6.423 13.415 8.979 1.00 60.66 192 LEU A O 1
ATOM 1547 N N . PRO A 1 193 ? 5.042 13.344 10.750 1.00 55.59 193 PRO A N 1
ATOM 1548 C CA . PRO A 1 193 ? 5.845 14.274 11.522 1.00 55.59 193 PRO A CA 1
ATOM 1549 C C . PRO A 1 193 ? 7.199 13.637 11.841 1.00 55.59 193 PRO A C 1
ATOM 1551 O O . PRO A 1 193 ? 7.280 12.663 12.594 1.00 55.59 193 PRO A O 1
ATOM 1554 N N . TRP A 1 194 ? 8.273 14.210 11.296 1.00 42.03 194 TRP A N 1
ATOM 1555 C CA . TRP A 1 194 ? 9.632 13.806 11.623 1.00 42.03 194 TRP A CA 1
ATOM 1556 C C . TRP A 1 194 ? 9.957 14.207 13.060 1.00 42.03 194 TRP A C 1
ATOM 1558 O O . TRP A 1 194 ? 10.401 15.322 13.335 1.00 42.03 194 TRP A O 1
ATOM 1568 N N . LYS A 1 195 ? 9.741 13.305 14.017 1.00 44.59 195 LYS A N 1
ATOM 1569 C CA . LYS A 1 195 ? 10.482 13.397 15.271 1.00 44.59 195 LYS A CA 1
ATOM 1570 C C . LYS A 1 195 ? 11.826 12.732 15.036 1.00 44.59 195 LYS A C 1
ATOM 1572 O O . LYS A 1 195 ? 11.936 11.512 15.119 1.00 44.59 195 LYS A O 1
ATOM 1577 N N . LYS A 1 196 ? 12.867 13.550 14.847 1.00 38.16 196 LYS A N 1
ATOM 1578 C CA . LYS A 1 196 ? 14.158 13.221 15.454 1.00 38.16 196 LYS A CA 1
ATOM 1579 C C . LYS A 1 196 ? 13.837 12.839 16.896 1.00 38.16 196 LYS A C 1
ATOM 1581 O O . LYS A 1 196 ? 13.380 13.677 17.671 1.00 38.16 196 LYS A O 1
ATOM 1586 N N . GLN A 1 197 ? 13.970 11.561 17.237 1.00 38.34 197 GLN A N 1
ATOM 1587 C CA . GLN A 1 197 ? 14.263 11.243 18.620 1.00 38.34 197 GLN A CA 1
ATOM 1588 C C . GLN A 1 197 ? 15.606 11.911 18.865 1.00 38.34 197 GLN A C 1
ATOM 1590 O O . GLN A 1 197 ? 16.634 11.424 18.401 1.00 38.34 197 GLN A O 1
ATOM 1595 N N . ASP A 1 198 ? 15.577 13.079 19.500 1.00 35.06 198 ASP A N 1
ATOM 1596 C CA . ASP A 1 198 ? 16.748 13.542 20.211 1.00 35.06 198 ASP A CA 1
ATOM 1597 C C . ASP A 1 198 ? 17.077 12.422 21.194 1.00 35.06 198 ASP A C 1
ATOM 1599 O O . ASP A 1 198 ? 16.285 12.079 22.077 1.00 35.06 198 ASP A O 1
ATOM 1603 N N . SER A 1 199 ? 18.194 11.758 20.923 1.00 34.53 199 SER A N 1
ATOM 1604 C CA . SER A 1 199 ? 18.816 10.812 21.825 1.00 34.53 199 SER A CA 1
ATOM 1605 C C . SER A 1 199 ? 19.112 11.571 23.116 1.00 34.53 199 SER A C 1
ATOM 1607 O O . SER A 1 199 ? 20.056 12.359 23.156 1.00 34.53 199 SER A O 1
ATOM 1609 N N . ASN A 1 200 ? 18.275 11.382 24.134 1.00 34.06 200 ASN A N 1
ATOM 1610 C CA . ASN A 1 200 ? 18.672 11.660 25.512 1.00 34.06 200 ASN A CA 1
ATOM 1611 C C . ASN A 1 200 ? 19.604 10.551 25.995 1.00 34.06 200 ASN A C 1
ATOM 1613 O O . ASN A 1 200 ? 19.286 9.368 25.725 1.00 34.06 200 ASN A O 1
#